Protein AF-A0A2T7NND9-F1 (afdb_monomer_lite)

Structure (mmCIF, N/CA/C/O backbone):
data_AF-A0A2T7NND9-F1
#
_entry.id   AF-A0A2T7NND9-F1
#
loop_
_atom_site.group_PDB
_atom_site.id
_atom_site.type_symbol
_atom_site.label_atom_id
_atom_site.label_alt_id
_atom_site.label_comp_id
_atom_site.label_asym_id
_atom_site.label_entity_id
_atom_site.label_seq_id
_atom_site.pdbx_PDB_ins_code
_atom_site.Cartn_x
_atom_site.Cartn_y
_atom_site.Cartn_z
_atom_site.occupancy
_atom_site.B_iso_or_equiv
_atom_site.auth_seq_id
_atom_site.auth_comp_id
_atom_site.auth_asym_id
_atom_site.auth_atom_id
_atom_site.pdbx_PDB_model_num
ATOM 1 N N . MET A 1 1 ? -39.740 26.324 35.484 1.00 36.22 1 MET A N 1
ATOM 2 C CA . MET A 1 1 ? -38.538 26.900 36.123 1.00 36.22 1 MET A CA 1
ATOM 3 C C . MET A 1 1 ? -37.320 26.150 35.613 1.00 36.22 1 MET A C 1
ATOM 5 O O . MET A 1 1 ? -37.343 24.930 35.567 1.00 36.22 1 MET A O 1
ATOM 9 N N . HIS A 1 2 ? -36.343 26.913 35.130 1.00 30.06 2 HIS A N 1
ATOM 10 C CA . HIS A 1 2 ? -35.087 26.490 34.514 1.00 30.06 2 HIS A CA 1
ATOM 11 C C . HIS A 1 2 ? -34.198 25.590 35.380 1.00 30.06 2 HIS A C 1
ATOM 13 O O . HIS A 1 2 ? -34.103 25.817 36.584 1.00 30.06 2 HIS A O 1
ATOM 19 N N . ARG A 1 3 ? -33.432 24.724 34.697 1.00 32.22 3 ARG A N 1
ATOM 20 C CA . ARG A 1 3 ? -31.948 24.574 34.683 1.00 32.22 3 ARG A CA 1
ATOM 21 C C . ARG A 1 3 ? -31.658 23.117 34.268 1.00 32.22 3 ARG A C 1
ATOM 23 O O . ARG A 1 3 ? -32.178 22.218 34.903 1.00 32.22 3 ARG A O 1
ATOM 30 N N . GLY A 1 4 ? -30.961 22.767 33.188 1.00 34.00 4 GLY A N 1
ATOM 31 C CA . GLY A 1 4 ? -29.848 23.413 32.496 1.00 34.00 4 GLY A CA 1
ATOM 32 C C . GLY A 1 4 ? -28.537 22.747 32.929 1.00 34.00 4 GLY A C 1
ATOM 33 O O . GLY A 1 4 ? -27.996 23.169 33.940 1.00 34.00 4 GLY A O 1
ATOM 34 N N . LEU A 1 5 ? -28.063 21.738 32.184 1.00 33.12 5 LEU A N 1
ATOM 35 C CA . LEU A 1 5 ? -26.687 21.200 32.187 1.00 33.12 5 LEU A CA 1
ATOM 36 C C . LEU A 1 5 ? -26.426 20.637 30.769 1.00 33.12 5 LEU A C 1
ATOM 38 O O . LEU A 1 5 ? -26.955 19.589 30.422 1.00 33.12 5 LEU A O 1
ATOM 42 N N . THR A 1 6 ? -26.026 21.460 29.796 1.00 33.72 6 THR A N 1
ATOM 43 C CA . THR A 1 6 ? -24.639 21.732 29.348 1.00 33.72 6 THR A CA 1
ATOM 44 C C . THR A 1 6 ? -23.826 20.488 28.974 1.00 33.72 6 THR A C 1
ATOM 46 O O . THR A 1 6 ? -23.552 19.630 29.807 1.00 33.72 6 THR A O 1
ATOM 49 N N . GLN A 1 7 ? -23.429 20.472 27.699 1.00 40.66 7 GLN A N 1
ATOM 50 C CA . GLN A 1 7 ? -22.514 19.561 27.009 1.00 40.66 7 GLN A CA 1
ATOM 51 C C . GLN A 1 7 ? -21.254 19.232 27.827 1.00 40.66 7 GLN A C 1
ATOM 53 O O . GLN A 1 7 ? -20.676 20.115 28.457 1.00 40.66 7 GLN A O 1
ATOM 58 N N . SER A 1 8 ? -20.781 17.988 27.730 1.00 28.27 8 SER A N 1
ATOM 59 C CA . SER A 1 8 ? -19.405 17.626 28.075 1.00 28.27 8 SER A CA 1
ATOM 60 C C . SER A 1 8 ? -18.771 16.926 26.879 1.00 28.27 8 SER A C 1
ATOM 62 O O . SER A 1 8 ? -18.932 15.727 26.669 1.00 28.27 8 SER A O 1
ATOM 64 N N . THR A 1 9 ? -18.070 17.714 26.069 1.00 41.66 9 THR A N 1
ATOM 65 C CA . THR A 1 9 ? -17.006 17.252 25.182 1.00 41.66 9 THR A CA 1
ATOM 66 C C . THR A 1 9 ? -15.870 16.718 26.057 1.00 41.66 9 THR A C 1
ATOM 68 O O . THR A 1 9 ? -15.010 17.483 26.494 1.00 41.66 9 THR A O 1
ATOM 71 N N . SER A 1 10 ? -15.867 15.423 26.377 1.00 32.66 10 SER A N 1
ATOM 72 C CA . SER A 1 10 ? -14.749 14.809 27.097 1.00 32.66 10 SER A CA 1
ATOM 73 C C . SER A 1 10 ? -13.754 14.220 26.101 1.00 32.66 10 SER A C 1
ATOM 75 O O . SER A 1 10 ? -13.870 13.068 25.692 1.00 32.66 10 SER A O 1
ATOM 77 N N . SER A 1 11 ? -12.760 15.025 25.730 1.00 39.38 11 SER A N 1
ATOM 78 C CA . SER A 1 11 ? -11.497 14.557 25.163 1.00 39.38 11 SER A CA 1
ATOM 79 C C . SER A 1 11 ? -10.874 13.521 26.109 1.00 39.38 11 SER A C 1
ATOM 81 O O . SER A 1 11 ? -10.340 13.885 27.161 1.00 39.38 11 SER A O 1
ATOM 83 N N . LEU A 1 12 ? -10.980 12.233 25.782 1.00 36.91 12 LEU A N 1
ATOM 84 C CA . LEU A 1 12 ? -10.377 11.168 26.583 1.00 36.91 12 LEU A CA 1
ATOM 85 C C . LEU A 1 12 ? -8.843 11.152 26.397 1.00 36.91 12 LEU A C 1
ATOM 87 O O . LEU A 1 12 ? -8.353 11.375 25.285 1.00 36.91 12 LEU A O 1
ATOM 91 N N . PRO A 1 13 ? -8.070 10.929 27.479 1.00 39.47 13 PRO A N 1
ATOM 92 C CA . PRO A 1 13 ? -6.613 10.984 27.465 1.00 39.47 13 PRO A CA 1
ATOM 93 C C . PRO A 1 13 ? -6.020 9.723 26.822 1.00 39.47 13 PRO A C 1
ATOM 95 O O . PRO A 1 13 ? -6.666 8.681 26.762 1.00 39.47 13 PRO A O 1
ATOM 98 N N . ALA A 1 14 ? -4.774 9.835 26.355 1.00 41.03 14 ALA A N 1
ATOM 99 C CA . ALA A 1 14 ? -4.013 8.781 25.688 1.00 41.03 14 ALA A CA 1
ATOM 100 C C . ALA A 1 14 ? -4.202 7.397 26.338 1.00 41.03 14 ALA A C 1
ATOM 102 O O . ALA A 1 14 ? -3.766 7.161 27.468 1.00 41.03 14 ALA A O 1
ATOM 103 N N . VAL A 1 15 ? -4.823 6.474 25.604 1.00 44.50 15 VAL A N 1
ATOM 104 C CA . VAL A 1 15 ? -4.992 5.087 26.038 1.00 44.50 15 VAL A CA 1
ATOM 105 C C . VAL A 1 15 ? -3.636 4.396 25.877 1.00 44.50 15 VAL A C 1
ATOM 107 O O . VAL A 1 15 ? -3.208 4.068 24.769 1.00 44.50 15 VAL A O 1
ATOM 110 N N . CYS A 1 16 ? -2.916 4.256 26.991 1.00 35.25 16 CYS A N 1
ATOM 111 C CA . CYS A 1 16 ? -1.716 3.435 27.089 1.00 35.25 16 CYS A CA 1
ATOM 112 C C . CYS A 1 16 ? -2.160 2.020 27.466 1.00 35.25 16 CYS A C 1
ATOM 114 O O . CYS A 1 16 ? -2.439 1.757 28.637 1.00 35.25 16 CYS A O 1
ATOM 116 N N . CYS A 1 17 ? -2.273 1.111 26.498 1.00 40.03 17 CYS A N 1
ATOM 117 C CA . CYS A 1 17 ? -2.465 -0.302 26.815 1.00 40.03 17 CYS A CA 1
ATOM 118 C C . CYS A 1 17 ? -1.433 -1.145 26.073 1.00 40.03 17 CYS A C 1
ATOM 120 O O . CYS A 1 17 ? -1.134 -0.939 24.901 1.00 40.03 17 CYS A O 1
ATOM 122 N N . VAL A 1 18 ? -0.849 -2.089 26.807 1.00 35.94 18 VAL A N 1
ATOM 123 C CA . VAL A 1 18 ? 0.241 -2.956 26.338 1.00 35.94 18 VAL A CA 1
ATOM 124 C C . VAL A 1 18 ? -0.289 -4.036 25.376 1.00 35.94 18 VAL A C 1
ATOM 126 O O . VAL A 1 18 ? 0.469 -4.550 24.562 1.00 35.94 18 VAL A O 1
ATOM 129 N N . HIS A 1 19 ? -1.600 -4.300 25.402 1.00 46.72 19 HIS A N 1
ATOM 130 C CA . HIS A 1 19 ? -2.346 -5.094 24.425 1.00 46.72 19 HIS A CA 1
ATOM 131 C C . HIS A 1 19 ? -3.779 -4.546 24.342 1.00 46.72 19 HIS A C 1
ATOM 133 O O . HIS A 1 19 ? -4.623 -4.899 25.165 1.00 46.72 19 HIS A O 1
ATOM 139 N N . SER A 1 20 ? -4.053 -3.638 23.404 1.00 50.69 20 SER A N 1
ATOM 140 C CA . SER A 1 20 ? -5.419 -3.152 23.170 1.00 50.69 20 SER A CA 1
ATOM 141 C C . SER A 1 20 ? -6.087 -4.014 22.103 1.00 50.69 20 SER A C 1
ATOM 143 O O . SER A 1 20 ? -5.610 -4.022 20.971 1.00 50.69 20 SER A O 1
ATOM 145 N N . ASN A 1 21 ? -7.187 -4.690 22.443 1.00 52.28 21 ASN A N 1
ATOM 146 C CA . ASN A 1 21 ? -8.192 -5.107 21.464 1.00 52.28 21 ASN A CA 1
ATOM 147 C C . ASN A 1 21 ? -9.217 -3.981 21.389 1.00 52.28 21 ASN A C 1
ATOM 149 O O . ASN A 1 21 ? -9.959 -3.764 22.349 1.00 52.28 21 ASN A O 1
ATOM 153 N N . VAL A 1 22 ? -9.202 -3.217 20.299 1.00 56.12 22 VAL A N 1
ATOM 154 C CA . VAL A 1 22 ? -10.042 -2.024 20.182 1.00 56.12 22 VAL A CA 1
ATOM 155 C C . VAL A 1 22 ? -11.192 -2.296 19.222 1.00 56.12 22 VAL A C 1
ATOM 157 O O . VAL A 1 22 ? -11.062 -2.125 18.017 1.00 56.12 22 VAL A O 1
ATOM 160 N N . SER A 1 23 ? -12.310 -2.773 19.766 1.00 52.12 23 SER A N 1
ATOM 161 C CA . SER A 1 23 ? -13.480 -3.214 18.995 1.00 52.12 23 SER A CA 1
ATOM 162 C C . SER A 1 23 ? -14.535 -2.124 18.768 1.00 52.12 23 SER A C 1
ATOM 164 O O . SER A 1 23 ? -15.558 -2.399 18.155 1.00 52.12 23 SER A O 1
ATOM 166 N N . ASN A 1 24 ? -14.337 -0.904 19.280 1.00 51.12 24 ASN A N 1
ATOM 167 C CA . ASN A 1 24 ? -15.262 0.210 19.053 1.00 51.12 24 ASN A CA 1
ATOM 168 C C . ASN A 1 24 ? -14.559 1.552 19.327 1.00 51.12 24 ASN A C 1
ATOM 170 O O . ASN A 1 24 ? -14.530 2.029 20.462 1.00 51.12 24 ASN A O 1
ATOM 174 N N . MET A 1 25 ? -13.917 2.131 18.311 1.00 54.75 25 MET A N 1
ATOM 175 C CA . MET A 1 25 ? -13.321 3.467 18.407 1.00 54.75 25 MET A CA 1
ATOM 176 C C . MET A 1 25 ? -14.221 4.486 17.728 1.00 54.75 25 MET A C 1
ATOM 178 O O . MET A 1 25 ? -14.159 4.640 16.519 1.00 54.75 25 MET A O 1
ATOM 182 N N . ALA A 1 26 ? -14.989 5.227 18.519 1.00 47.81 26 ALA A N 1
ATOM 183 C CA . ALA A 1 26 ? -15.384 6.572 18.126 1.00 47.81 26 ALA A CA 1
ATOM 184 C C . ALA A 1 26 ? -14.296 7.523 18.651 1.00 47.81 26 ALA A C 1
ATOM 186 O O . ALA A 1 26 ? -14.055 7.565 19.857 1.00 47.81 26 ALA A O 1
AT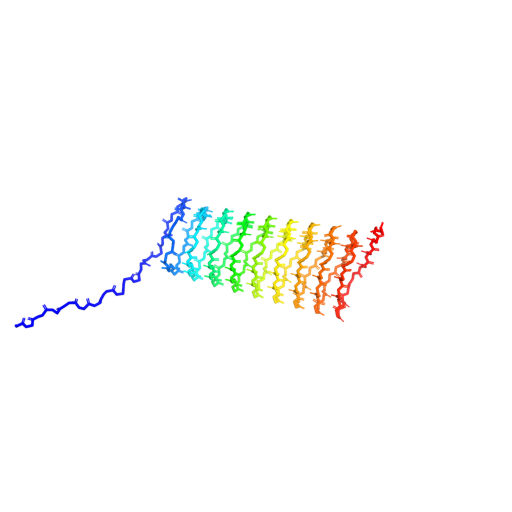OM 187 N N . ASP A 1 27 ? -13.599 8.191 17.732 1.00 56.72 27 ASP A N 1
ATOM 188 C CA . ASP A 1 27 ? -12.682 9.321 17.934 1.00 56.72 27 ASP A CA 1
ATOM 189 C C . ASP A 1 27 ? -11.660 9.203 19.085 1.00 56.72 27 ASP A C 1
ATOM 191 O O . ASP A 1 27 ? -11.925 9.534 20.244 1.00 56.72 27 ASP A O 1
ATOM 195 N N . SER A 1 28 ? -10.420 8.814 18.765 1.00 65.94 28 SER A N 1
ATOM 196 C CA . SER A 1 28 ? -9.319 8.810 19.741 1.00 65.94 28 SER A CA 1
ATOM 197 C C . SER A 1 28 ? -8.109 9.590 19.236 1.00 65.94 28 SER A C 1
ATOM 199 O O . SER A 1 28 ? -7.570 9.327 18.165 1.00 65.94 28 SER A O 1
ATOM 201 N N . ASN A 1 29 ? -7.625 10.551 20.026 1.00 69.50 29 ASN A N 1
ATOM 202 C CA . ASN A 1 29 ? -6.505 11.389 19.593 1.00 69.50 29 ASN A CA 1
ATOM 203 C C . ASN A 1 29 ? -5.168 10.623 19.585 1.00 69.50 29 ASN A C 1
ATOM 205 O O . ASN A 1 29 ? -4.384 10.764 18.652 1.00 69.50 29 ASN A O 1
ATOM 209 N N . TYR A 1 30 ? -4.887 9.793 20.592 1.00 79.31 30 TYR A N 1
ATOM 210 C CA . TYR A 1 30 ? -3.583 9.128 20.716 1.00 79.31 30 TYR A CA 1
ATOM 211 C C . TYR A 1 30 ? -3.708 7.731 21.323 1.00 79.31 30 TYR A C 1
ATOM 213 O O . TYR A 1 30 ? -4.151 7.588 22.462 1.00 79.31 30 TYR A O 1
ATOM 221 N N . ILE A 1 31 ? -3.220 6.716 20.608 1.00 79.12 31 ILE A N 1
ATOM 222 C CA . ILE A 1 31 ? -3.131 5.335 21.099 1.00 79.12 31 ILE A CA 1
ATOM 223 C C . ILE A 1 31 ? -1.677 4.896 21.069 1.00 79.12 31 ILE A C 1
ATOM 225 O O . ILE A 1 31 ? -0.988 5.007 20.048 1.00 79.12 31 ILE A O 1
ATOM 229 N N . ARG A 1 32 ? -1.200 4.398 22.213 1.00 80.25 32 ARG A N 1
ATOM 230 C CA . ARG A 1 32 ? 0.171 3.913 22.361 1.00 80.25 32 ARG A CA 1
ATOM 231 C C . ARG A 1 32 ? 0.195 2.565 23.066 1.00 80.25 32 ARG A C 1
ATOM 233 O O . ARG A 1 32 ? -0.468 2.386 24.081 1.00 80.25 32 ARG A O 1
ATOM 240 N N . GLY A 1 33 ? 1.004 1.647 22.555 1.00 79.31 33 GLY A N 1
ATOM 241 C CA . GLY A 1 33 ? 1.148 0.301 23.109 1.00 79.31 33 GLY A CA 1
ATOM 242 C C . GLY A 1 33 ? 2.332 -0.432 22.496 1.00 79.31 33 GLY A C 1
ATOM 243 O O . GLY A 1 33 ? 2.903 0.040 21.521 1.00 79.31 33 GLY A O 1
ATOM 244 N N . SER A 1 34 ? 2.736 -1.576 23.045 1.00 80.38 34 SER A N 1
ATOM 245 C CA . SER A 1 34 ? 3.704 -2.448 22.360 1.00 80.38 34 SER A CA 1
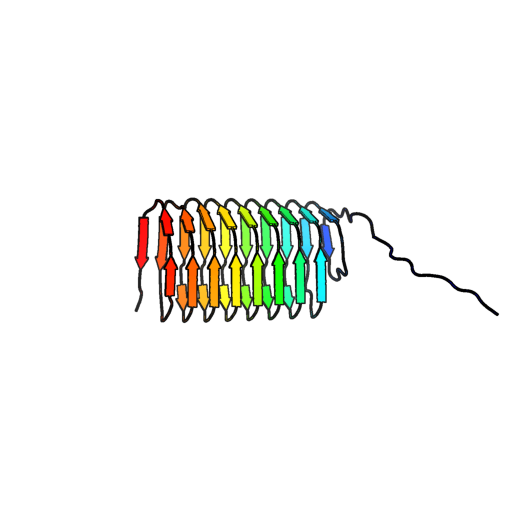ATOM 246 C C . SER A 1 34 ? 3.065 -3.120 21.148 1.00 80.38 34 SER A C 1
ATOM 248 O O . SER A 1 34 ? 3.652 -3.101 20.070 1.00 80.38 34 SER A O 1
ATOM 250 N N . ALA A 1 35 ? 1.846 -3.633 21.311 1.00 81.94 35 ALA A N 1
ATOM 251 C CA . ALA A 1 35 ? 1.031 -4.192 20.244 1.00 81.94 35 ALA A CA 1
ATOM 252 C C . ALA A 1 35 ? -0.355 -3.536 20.267 1.00 81.94 35 ALA A C 1
ATOM 254 O O . ALA A 1 35 ? -1.008 -3.471 21.313 1.00 81.94 35 ALA A O 1
ATOM 255 N N . ILE A 1 36 ? -0.788 -3.030 19.115 1.00 80.62 36 ILE A N 1
ATOM 256 C CA . ILE A 1 36 ? -2.112 -2.442 18.908 1.00 80.62 36 ILE A CA 1
ATOM 257 C C . ILE A 1 36 ? -2.858 -3.347 17.933 1.00 80.62 36 ILE A C 1
ATOM 259 O O . ILE A 1 36 ? -2.433 -3.480 16.787 1.00 80.62 36 ILE A O 1
ATOM 263 N N . ASN A 1 37 ? -3.966 -3.941 18.379 1.00 77.94 37 ASN A N 1
ATOM 264 C CA . ASN A 1 37 ? -4.810 -4.784 17.542 1.00 77.94 37 ASN A CA 1
ATOM 265 C C . ASN A 1 37 ? -6.199 -4.151 17.409 1.00 77.94 37 ASN A C 1
ATOM 267 O O . ASN A 1 37 ? -6.962 -4.041 18.373 1.00 77.94 37 ASN A O 1
ATOM 271 N N . ILE A 1 38 ? -6.530 -3.742 16.191 1.00 74.38 38 ILE A N 1
ATOM 272 C CA . ILE A 1 38 ? -7.881 -3.338 15.821 1.00 74.38 38 ILE A CA 1
ATOM 273 C C . ILE A 1 38 ? -8.559 -4.589 15.264 1.00 74.38 38 ILE A C 1
ATOM 275 O O . ILE A 1 38 ? -8.192 -5.116 14.204 1.00 74.38 38 ILE A O 1
ATOM 279 N N . SER A 1 39 ? -9.476 -5.126 16.067 1.00 73.88 39 SER A N 1
ATOM 280 C CA . SER A 1 39 ? -10.288 -6.288 15.713 1.00 73.88 39 SER A CA 1
ATOM 281 C C . SER A 1 39 ? -11.453 -5.891 14.806 1.00 73.88 39 SER A C 1
ATOM 283 O O . SER A 1 39 ? -11.657 -4.709 14.557 1.00 73.88 39 SER A O 1
ATOM 285 N N . GLU A 1 40 ? -12.212 -6.885 14.351 1.00 74.06 40 GLU A N 1
ATOM 286 C CA . GLU A 1 40 ? -13.369 -6.755 13.461 1.00 74.06 40 GLU A CA 1
ATOM 287 C C . GLU A 1 40 ? -14.224 -5.495 13.716 1.00 74.06 40 GLU A C 1
ATOM 289 O O . GLU A 1 40 ? -14.862 -5.368 14.763 1.00 74.06 40 GLU A O 1
ATOM 294 N N . LEU A 1 41 ? -14.248 -4.578 12.742 1.00 74.81 41 LEU A N 1
ATOM 295 C CA . LEU A 1 41 ? -15.158 -3.430 12.718 1.00 74.81 41 LEU A CA 1
ATOM 296 C C . LEU A 1 41 ? -16.144 -3.586 11.567 1.00 74.81 41 LEU A C 1
ATOM 298 O O . LEU A 1 41 ? -15.756 -3.878 10.432 1.00 74.81 41 LEU A O 1
ATOM 302 N N . ARG A 1 42 ? -17.422 -3.338 11.852 1.00 81.75 42 ARG A N 1
ATOM 303 C CA . ARG A 1 42 ? -18.500 -3.403 10.863 1.00 81.75 42 ARG A CA 1
ATOM 304 C C . ARG A 1 42 ? -19.312 -2.122 10.886 1.00 81.75 42 ARG A C 1
ATOM 306 O O . ARG A 1 42 ? -19.837 -1.770 11.940 1.00 81.75 42 ARG A O 1
ATOM 313 N N . GLY A 1 43 ? -19.449 -1.459 9.738 1.00 79.56 43 GLY A N 1
ATOM 314 C CA . GLY A 1 43 ? -20.306 -0.275 9.616 1.00 79.56 43 GLY A CA 1
ATOM 315 C C . GLY A 1 43 ? -19.905 0.864 10.553 1.00 79.56 43 GLY A C 1
ATOM 316 O O . GLY A 1 43 ? -20.781 1.538 11.087 1.00 79.56 43 GLY A O 1
ATOM 317 N N . SER A 1 44 ? -18.612 0.994 10.854 1.00 79.75 44 SER A N 1
ATOM 318 C CA . SER A 1 44 ? -18.095 1.938 11.849 1.00 79.75 44 SER A CA 1
ATOM 319 C C . SER A 1 44 ? -17.250 3.017 11.183 1.00 79.75 44 SER A C 1
ATOM 321 O O . SER A 1 44 ? -16.553 2.735 10.211 1.00 79.75 44 SER A O 1
ATOM 323 N N . GLU A 1 45 ? -17.268 4.219 11.749 1.00 80.12 45 GLU A N 1
ATOM 324 C CA . GLU A 1 45 ? -16.332 5.291 11.411 1.00 80.12 45 GLU A CA 1
ATOM 325 C C . GLU A 1 45 ? -15.289 5.402 12.526 1.00 80.12 45 GLU A C 1
ATOM 327 O O . GLU A 1 45 ? -15.639 5.431 13.709 1.00 80.12 45 GLU A O 1
ATOM 332 N N . VAL A 1 46 ? -14.008 5.437 12.159 1.00 78.44 46 VAL A N 1
ATOM 333 C CA . VAL A 1 46 ? -12.900 5.542 13.109 1.00 78.44 46 VAL A CA 1
ATOM 334 C C . VAL A 1 46 ? -11.962 6.666 12.705 1.00 78.44 46 VAL A C 1
ATOM 336 O O . VAL A 1 46 ? -11.267 6.568 11.696 1.00 78.44 46 VAL A O 1
ATOM 339 N N . ASN A 1 47 ? -11.839 7.677 13.565 1.00 81.81 47 ASN A N 1
ATOM 340 C CA . ASN A 1 47 ? -10.870 8.756 13.396 1.00 81.81 47 ASN A CA 1
ATOM 341 C C . ASN A 1 47 ? -9.769 8.677 14.462 1.00 81.81 47 ASN A C 1
ATOM 343 O O . ASN A 1 47 ? -10.036 8.647 15.671 1.00 81.81 47 ASN A O 1
ATOM 347 N N . VAL A 1 48 ? -8.508 8.657 14.018 1.00 80.19 48 VAL A N 1
ATOM 348 C CA . VAL A 1 48 ? -7.338 8.555 14.903 1.00 80.19 48 VAL A CA 1
ATOM 349 C C . VAL A 1 48 ? -6.260 9.556 14.534 1.00 80.19 48 VAL A C 1
ATOM 351 O O . VAL A 1 48 ? -5.756 9.566 13.411 1.00 80.19 48 VAL A O 1
ATOM 354 N N . SER A 1 49 ? -5.813 10.362 15.498 1.00 83.25 49 SER A N 1
ATOM 355 C CA . SER A 1 49 ? -4.707 11.288 15.218 1.00 83.25 49 SER A CA 1
ATOM 356 C C . SER A 1 49 ? -3.328 10.604 15.249 1.00 83.25 49 SER A C 1
ATOM 358 O O . SER A 1 49 ? -2.510 10.837 14.361 1.00 83.25 49 SER A O 1
ATOM 360 N N . GLU A 1 50 ? -3.033 9.726 16.212 1.00 84.69 50 GLU A N 1
ATOM 361 C CA . GLU A 1 50 ? -1.775 8.956 16.216 1.00 84.69 50 GLU A CA 1
ATOM 362 C C . GLU A 1 50 ? -1.961 7.531 16.767 1.00 84.69 50 GLU A C 1
ATOM 364 O O . GLU A 1 50 ? -2.384 7.344 17.909 1.00 84.69 50 GLU A O 1
ATOM 369 N N . LEU A 1 51 ? -1.545 6.533 15.980 1.00 84.00 51 LEU A N 1
ATOM 370 C CA . LEU A 1 51 ? -1.294 5.154 16.403 1.00 84.00 51 LEU A CA 1
ATOM 371 C C . LEU A 1 51 ? 0.218 4.932 16.509 1.00 84.00 51 LEU A C 1
ATOM 373 O O . LEU A 1 51 ? 0.936 5.040 15.511 1.00 84.00 51 LEU A O 1
ATOM 377 N N . ARG A 1 52 ? 0.724 4.601 17.701 1.00 85.31 52 ARG A N 1
ATOM 378 C CA . ARG A 1 52 ? 2.150 4.299 17.897 1.00 85.31 52 ARG A CA 1
ATOM 379 C C . ARG A 1 52 ? 2.355 3.026 18.708 1.00 85.31 52 ARG A C 1
ATOM 381 O O . ARG A 1 52 ? 2.179 3.037 19.924 1.00 85.31 52 ARG A O 1
ATOM 388 N N . GLY A 1 53 ? 2.847 1.979 18.058 1.00 83.44 53 GLY A N 1
ATOM 389 C CA . GLY A 1 53 ? 3.293 0.770 18.742 1.00 83.44 53 GLY A CA 1
ATOM 390 C C . GLY A 1 53 ? 4.402 0.040 18.013 1.00 83.44 53 GLY A C 1
ATOM 391 O O . GLY A 1 53 ? 4.817 0.475 16.951 1.00 83.44 53 GLY A O 1
ATOM 392 N N . SER A 1 54 ? 4.948 -1.027 18.589 1.00 85.88 54 SER A N 1
ATOM 393 C CA . SER A 1 54 ? 5.928 -1.859 17.878 1.00 85.88 54 SER A CA 1
ATOM 394 C C . SER A 1 54 ? 5.242 -2.656 16.766 1.00 85.88 54 SER A C 1
ATOM 396 O O . SER A 1 54 ? 5.790 -2.784 15.670 1.00 85.88 54 SER A O 1
ATOM 398 N N . GLU A 1 55 ? 4.024 -3.121 17.024 1.00 84.38 55 GLU A N 1
ATOM 399 C CA . GLU A 1 55 ? 3.169 -3.808 16.061 1.00 84.38 55 GLU A CA 1
ATOM 400 C C . GLU A 1 55 ? 1.798 -3.134 16.014 1.00 84.38 55 GLU A C 1
ATOM 402 O O . GLU A 1 55 ? 1.211 -2.829 17.056 1.00 84.38 55 GLU A O 1
ATOM 407 N N . VAL A 1 56 ? 1.300 -2.882 14.804 1.00 84.50 56 VAL A N 1
ATOM 408 C CA . VAL A 1 56 ? -0.049 -2.361 14.563 1.00 84.50 56 VAL A C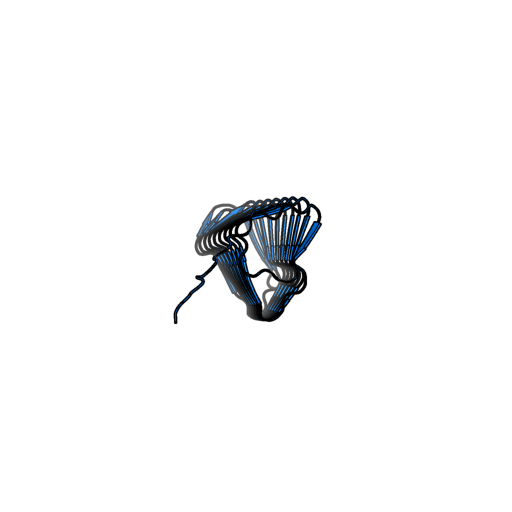A 1
ATOM 409 C C . VAL A 1 56 ? -0.743 -3.302 13.591 1.00 84.50 56 VAL A C 1
ATOM 411 O O . VAL A 1 56 ? -0.359 -3.369 12.426 1.00 84.50 56 VAL A O 1
ATOM 414 N N . ASN A 1 57 ? -1.757 -4.022 14.063 1.00 82.19 57 ASN A N 1
ATOM 415 C CA . ASN A 1 57 ? -2.516 -4.961 13.249 1.00 82.19 57 ASN A CA 1
ATOM 416 C C . ASN A 1 57 ? -3.972 -4.515 13.144 1.00 82.19 57 ASN A C 1
ATOM 418 O O . ASN A 1 57 ? -4.639 -4.277 14.151 1.00 82.19 57 ASN A O 1
ATOM 422 N N . VAL A 1 58 ? -4.471 -4.457 11.917 1.00 79.69 58 VAL A N 1
ATOM 423 C CA . VAL A 1 58 ? -5.888 -4.317 11.592 1.00 79.69 58 VAL A CA 1
ATOM 424 C C . VAL A 1 58 ? -6.317 -5.632 10.959 1.00 79.69 58 VAL A C 1
ATOM 426 O O . VAL A 1 58 ? -5.765 -6.051 9.941 1.00 79.69 58 VAL A O 1
ATOM 429 N N . SER A 1 59 ? -7.242 -6.334 11.605 1.00 77.50 59 SER A N 1
ATOM 430 C CA . SER A 1 59 ? -7.623 -7.687 11.182 1.00 77.50 59 SER A CA 1
ATOM 431 C C . SER A 1 59 ? -8.716 -7.666 10.119 1.00 77.50 59 SER A C 1
ATOM 433 O O . SER A 1 59 ? -8.436 -8.037 8.987 1.00 77.50 59 SER A O 1
ATOM 435 N N . GLU A 1 60 ? -9.914 -7.174 10.429 1.00 82.50 60 GLU A N 1
ATOM 436 C CA . GLU A 1 60 ? -11.020 -7.164 9.466 1.00 82.50 60 GLU A CA 1
ATOM 437 C C . GLU A 1 60 ? -11.838 -5.870 9.557 1.00 82.50 60 GLU A C 1
ATOM 439 O O . GLU A 1 60 ? -12.336 -5.518 10.626 1.00 82.50 60 GLU A O 1
ATOM 444 N N . LEU A 1 61 ? -12.005 -5.166 8.435 1.00 82.44 61 LEU A N 1
ATOM 445 C CA . LEU A 1 61 ? -12.931 -4.034 8.319 1.00 82.44 61 LEU A CA 1
ATOM 446 C C . LEU A 1 61 ? -13.971 -4.325 7.240 1.00 82.44 61 LEU A C 1
ATOM 448 O O . LEU A 1 61 ? -13.616 -4.572 6.082 1.00 82.44 61 LEU A O 1
ATOM 452 N N . ARG A 1 62 ? -15.258 -4.243 7.590 1.00 86.00 62 ARG A N 1
ATOM 453 C CA . ARG A 1 62 ? -16.358 -4.383 6.627 1.00 86.00 62 ARG A CA 1
ATOM 454 C C . ARG A 1 62 ? -17.279 -3.177 6.616 1.00 86.00 62 ARG A C 1
ATOM 456 O O . ARG A 1 62 ? -17.965 -2.933 7.609 1.00 86.00 62 ARG A O 1
ATOM 463 N N . GLY A 1 63 ? -17.388 -2.510 5.470 1.00 84.00 63 GLY A N 1
ATOM 464 C CA . GLY A 1 63 ? -18.276 -1.355 5.340 1.00 84.00 63 GLY A CA 1
ATOM 465 C C . GLY A 1 63 ? -17.911 -0.230 6.304 1.00 84.00 63 GLY A C 1
ATOM 466 O O . GLY A 1 63 ? -18.812 0.428 6.811 1.00 84.00 63 GLY A O 1
ATOM 467 N N . SER A 1 64 ? -16.631 -0.100 6.650 1.00 85.31 64 SER A N 1
ATOM 468 C CA . SER A 1 64 ? -16.151 0.856 7.649 1.00 85.31 64 SER A CA 1
ATOM 469 C C . SER A 1 64 ? -15.318 1.943 6.980 1.00 85.31 64 SER A C 1
ATOM 471 O O . SER A 1 64 ? -14.657 1.683 5.975 1.00 85.31 64 SER A O 1
ATOM 473 N N . GLU A 1 65 ? -15.309 3.128 7.577 1.00 84.31 65 GLU A N 1
ATOM 474 C CA . GLU A 1 65 ? -14.441 4.238 7.188 1.00 84.31 65 GLU A CA 1
ATOM 475 C C . GLU A 1 65 ? -13.389 4.452 8.278 1.00 84.31 65 GLU A C 1
ATOM 477 O O . GLU A 1 65 ? -13.707 4.507 9.469 1.00 84.31 65 GLU A O 1
ATOM 482 N N . VAL A 1 66 ? -12.117 4.531 7.890 1.00 83.19 66 VAL A N 1
ATOM 483 C CA . VAL A 1 66 ? -11.013 4.715 8.834 1.00 83.19 66 VAL A CA 1
ATOM 484 C C . VAL A 1 66 ? -10.088 5.825 8.367 1.00 83.19 66 VAL A C 1
ATOM 486 O O . VAL A 1 66 ? -9.370 5.679 7.381 1.00 83.19 66 VAL A O 1
ATOM 489 N N . ASN A 1 67 ? -10.021 6.897 9.151 1.00 86.44 67 ASN A N 1
ATOM 490 C CA . ASN A 1 67 ? -9.134 8.025 8.910 1.00 86.44 67 ASN A CA 1
ATOM 491 C C . ASN A 1 67 ? -8.048 8.077 9.990 1.00 86.44 67 ASN A C 1
ATOM 493 O O . ASN A 1 67 ? -8.323 8.264 11.180 1.00 86.44 67 ASN A O 1
ATOM 497 N N . VAL A 1 68 ? -6.783 7.931 9.586 1.00 84.25 68 VAL A N 1
ATOM 498 C CA . VAL A 1 68 ? -5.638 7.992 10.504 1.00 84.25 68 VAL A CA 1
ATOM 499 C C . VAL A 1 68 ? -4.612 9.020 10.051 1.00 84.25 68 VAL A C 1
ATOM 501 O O . VAL A 1 68 ? -4.029 8.927 8.973 1.00 84.25 68 VAL A O 1
ATOM 504 N N . ASN A 1 69 ? -4.287 9.985 10.908 1.00 87.19 69 ASN A N 1
ATOM 505 C CA . ASN A 1 69 ? -3.256 10.965 10.562 1.00 87.19 69 ASN A CA 1
ATOM 506 C C . ASN A 1 69 ? -1.855 10.332 10.575 1.00 87.19 69 ASN A C 1
ATOM 508 O O . ASN A 1 69 ? -1.077 10.499 9.634 1.00 87.19 69 ASN A O 1
ATOM 512 N N . VAL A 1 70 ? -1.500 9.593 11.629 1.00 89.12 70 VAL A N 1
ATOM 513 C CA . VAL A 1 70 ? -0.164 8.993 11.750 1.00 89.12 70 VAL A CA 1
ATOM 514 C C . VAL A 1 70 ? -0.233 7.571 12.292 1.00 89.12 70 VAL A C 1
ATOM 516 O O . VAL A 1 70 ? -0.725 7.349 13.394 1.00 89.12 70 VAL A O 1
ATOM 519 N N . VAL A 1 71 ? 0.374 6.628 11.570 1.00 88.31 71 VAL A N 1
ATOM 520 C CA . VAL A 1 71 ? 0.672 5.272 12.049 1.00 88.31 71 VAL A CA 1
ATOM 521 C C . VAL A 1 71 ? 2.182 5.085 12.140 1.00 88.31 71 VAL A C 1
ATOM 523 O O . VAL A 1 71 ? 2.923 5.317 11.179 1.00 88.31 71 VAL A O 1
ATOM 526 N N . ARG A 1 72 ? 2.659 4.657 13.309 1.00 88.94 72 ARG A N 1
ATOM 527 C CA . ARG A 1 72 ? 4.066 4.345 13.569 1.00 88.94 72 ARG A CA 1
ATOM 528 C C . ARG A 1 72 ? 4.199 2.978 14.217 1.00 88.94 72 ARG A C 1
ATOM 530 O O . ARG A 1 72 ? 3.706 2.788 15.325 1.00 88.94 72 ARG A O 1
ATOM 537 N N . GLY A 1 73 ? 4.965 2.098 13.585 1.00 86.94 73 GLY A N 1
ATOM 538 C CA . GLY A 1 73 ? 5.414 0.866 14.217 1.00 86.94 73 GLY A CA 1
ATOM 539 C C . GLY A 1 73 ? 6.411 0.079 13.403 1.00 86.94 73 GLY A C 1
ATOM 540 O O . GLY A 1 73 ? 6.601 0.358 12.235 1.00 86.94 73 GLY A O 1
ATOM 541 N N . SER A 1 74 ? 7.113 -0.866 14.018 1.00 87.44 74 SER A N 1
ATOM 542 C CA . SER A 1 74 ? 8.080 -1.713 13.306 1.00 87.44 74 SER A CA 1
ATOM 543 C C . SER A 1 74 ? 7.394 -2.588 12.256 1.00 87.44 74 SER A C 1
ATOM 545 O O . SER A 1 74 ? 7.892 -2.666 11.133 1.00 87.44 74 SER A O 1
ATOM 547 N N . ALA A 1 75 ? 6.252 -3.182 12.603 1.00 87.69 75 ALA A N 1
ATOM 548 C CA . ALA A 1 75 ? 5.406 -3.947 11.695 1.00 87.69 75 ALA A CA 1
ATOM 549 C C . ALA A 1 75 ? 3.987 -3.370 11.686 1.00 87.69 75 ALA A C 1
ATOM 551 O O . ALA A 1 75 ? 3.419 -3.084 12.742 1.00 87.69 75 ALA A O 1
ATOM 552 N N . ILE A 1 76 ? 3.436 -3.180 10.491 1.00 87.44 76 ILE A N 1
ATOM 553 C CA . ILE A 1 76 ? 2.073 -2.694 10.283 1.00 87.44 76 ILE A CA 1
ATOM 554 C C . ILE A 1 76 ? 1.388 -3.672 9.336 1.00 87.44 76 ILE A C 1
ATOM 556 O O . ILE A 1 76 ? 1.829 -3.819 8.198 1.00 87.44 76 ILE A O 1
ATOM 560 N N . ASN A 1 77 ? 0.335 -4.338 9.799 1.00 86.81 77 ASN A N 1
ATOM 561 C CA . ASN A 1 77 ? -0.393 -5.324 9.010 1.00 86.81 77 ASN A CA 1
ATOM 562 C C . ASN A 1 77 ? -1.866 -4.937 8.903 1.00 86.81 77 ASN A C 1
ATOM 564 O O . ASN A 1 77 ? -2.517 -4.670 9.911 1.00 86.81 77 ASN A O 1
ATOM 568 N N . VAL A 1 78 ? -2.392 -4.945 7.686 1.00 84.38 78 VAL A N 1
ATOM 569 C CA . VAL A 1 78 ? -3.822 -4.834 7.396 1.00 84.38 78 VAL A CA 1
ATOM 570 C C . VAL A 1 78 ? -4.227 -6.120 6.693 1.00 84.38 78 VAL A C 1
ATOM 572 O O . VAL A 1 78 ? -3.723 -6.416 5.612 1.00 84.38 78 VAL A O 1
ATOM 575 N N . SER A 1 79 ? -5.078 -6.914 7.334 1.00 83.25 79 SER A N 1
ATOM 576 C CA . SER A 1 79 ? -5.334 -8.289 6.893 1.00 83.25 79 SER A CA 1
ATOM 577 C C . SER A 1 79 ? -6.464 -8.324 5.867 1.00 83.25 79 SER A C 1
ATOM 579 O O . SER A 1 79 ? -6.247 -8.784 4.752 1.00 83.25 79 SER A O 1
ATOM 581 N N . GLU A 1 80 ? -7.640 -7.782 6.192 1.00 87.38 80 GLU A N 1
ATOM 582 C CA . GLU A 1 80 ? -8.792 -7.846 5.293 1.00 87.38 80 GLU A CA 1
ATOM 583 C C . GLU A 1 80 ? -9.660 -6.580 5.331 1.00 87.38 80 GLU A C 1
ATOM 585 O O . GLU A 1 80 ? -10.176 -6.192 6.381 1.00 87.38 80 GLU A O 1
ATOM 590 N N . LEU A 1 81 ? -9.870 -5.959 4.165 1.00 87.62 81 LEU A N 1
ATOM 591 C CA . LEU A 1 81 ? -10.816 -4.854 3.974 1.00 87.62 81 LEU A CA 1
ATOM 592 C C . LEU A 1 81 ? -11.870 -5.235 2.932 1.00 87.62 81 LEU A C 1
ATOM 594 O O . LEU A 1 81 ? -11.539 -5.517 1.777 1.00 87.62 81 LEU A O 1
ATOM 598 N N . ARG A 1 82 ? -13.152 -5.187 3.306 1.00 90.81 82 ARG A N 1
ATOM 599 C CA . ARG A 1 82 ? -14.274 -5.424 2.385 1.00 90.81 82 ARG A CA 1
ATOM 600 C C . ARG A 1 82 ? -15.231 -4.243 2.343 1.00 90.81 82 ARG A C 1
ATOM 602 O O . ARG A 1 82 ? -15.913 -3.992 3.337 1.00 90.81 82 ARG A O 1
ATOM 609 N N . GLY A 1 83 ? -15.355 -3.595 1.188 1.00 88.38 83 GLY A N 1
ATOM 610 C CA . GLY A 1 83 ? -16.266 -2.458 1.033 1.00 88.38 83 GLY A CA 1
ATOM 611 C C . GLY A 1 83 ? -15.947 -1.315 1.992 1.00 88.38 83 GLY A C 1
ATOM 612 O O . GLY A 1 83 ? -16.875 -0.686 2.485 1.00 88.38 83 GLY A O 1
ATOM 613 N N . SER A 1 84 ? -14.676 -1.140 2.351 1.00 89.88 84 SER A N 1
ATOM 614 C CA . SER A 1 84 ? -14.234 -0.175 3.360 1.00 89.88 84 SER A CA 1
ATOM 615 C C . SER A 1 84 ? -13.377 0.908 2.713 1.00 89.88 84 SER A C 1
ATOM 617 O O . SER A 1 84 ? -12.711 0.650 1.710 1.00 89.88 84 SER A O 1
ATOM 619 N N . GLU A 1 85 ? -13.354 2.086 3.324 1.00 88.19 85 GLU A N 1
ATOM 620 C CA . GLU A 1 85 ? -12.489 3.197 2.928 1.00 88.19 85 GLU A CA 1
ATOM 621 C C . GLU A 1 85 ? -11.450 3.447 4.021 1.00 88.19 85 GLU A C 1
ATOM 623 O O . GLU A 1 85 ? -11.771 3.488 5.214 1.00 88.19 85 GLU A O 1
ATOM 628 N N . VAL A 1 86 ? -10.183 3.580 3.628 1.00 87.12 86 VAL A N 1
ATOM 629 C CA . VAL A 1 86 ? -9.093 3.869 4.560 1.00 87.12 86 VAL A CA 1
ATOM 630 C C . VAL A 1 86 ? -8.232 5.012 4.046 1.00 87.12 86 VAL A C 1
ATOM 632 O O . VAL A 1 86 ? -7.510 4.865 3.061 1.00 87.12 86 VAL A O 1
ATOM 635 N N . ASN A 1 87 ? -8.216 6.118 4.786 1.00 89.38 87 ASN A N 1
ATOM 636 C CA . ASN A 1 87 ? -7.363 7.263 4.502 1.00 89.38 87 ASN A CA 1
ATOM 637 C C . ASN A 1 87 ? -6.273 7.391 5.568 1.00 89.38 87 ASN A C 1
ATOM 639 O O . ASN A 1 87 ? -6.547 7.544 6.761 1.00 89.38 87 ASN A O 1
ATOM 643 N N . VAL A 1 88 ? -5.006 7.366 5.145 1.00 87.38 88 VAL A N 1
ATOM 644 C CA . VAL A 1 88 ? -3.865 7.539 6.051 1.00 87.38 88 VAL A CA 1
ATOM 645 C C . VAL A 1 88 ? -2.927 8.637 5.574 1.00 87.38 88 VAL A C 1
ATOM 647 O O . VAL A 1 88 ? -2.357 8.578 4.486 1.00 87.38 88 VAL A O 1
ATOM 650 N N . SER A 1 89 ? -2.674 9.642 6.411 1.00 90.06 89 SER A N 1
ATOM 651 C CA . SER A 1 89 ? -1.740 10.708 6.021 1.00 90.06 89 SER A CA 1
ATOM 652 C C . SER A 1 89 ? -0.285 10.223 6.044 1.00 90.06 89 SER A C 1
ATOM 654 O O . SER A 1 89 ? 0.469 10.437 5.093 1.00 90.06 89 SER A O 1
ATOM 656 N N . VAL A 1 90 ? 0.146 9.545 7.113 1.00 91.06 90 VAL A N 1
ATOM 657 C CA . VAL A 1 90 ? 1.528 9.057 7.233 1.00 91.06 90 VAL A CA 1
ATOM 658 C C . VAL A 1 90 ? 1.585 7.660 7.832 1.00 91.06 90 VAL A C 1
ATOM 660 O O . VAL A 1 90 ? 1.187 7.450 8.975 1.00 91.06 90 VAL A O 1
ATOM 663 N N . VAL A 1 91 ? 2.219 6.737 7.111 1.00 90.00 91 VAL A N 1
ATOM 664 C CA . VAL A 1 91 ? 2.601 5.410 7.601 1.00 90.00 91 VAL A CA 1
ATOM 665 C C . VAL A 1 91 ? 4.120 5.332 7.701 1.00 90.00 91 VAL A C 1
ATOM 667 O O . VAL A 1 91 ? 4.841 5.570 6.727 1.00 90.00 91 VAL A O 1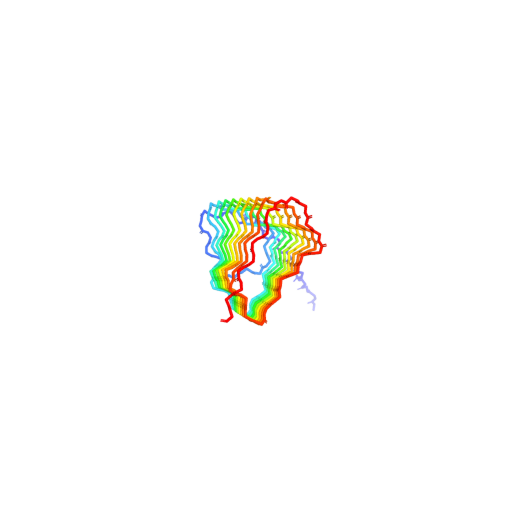
ATOM 670 N N . ARG A 1 92 ? 4.635 4.991 8.885 1.00 90.44 92 ARG A N 1
ATOM 671 C CA . ARG A 1 92 ? 6.065 4.748 9.099 1.00 90.44 92 ARG A CA 1
ATOM 672 C C . ARG A 1 92 ? 6.287 3.421 9.807 1.00 90.44 92 ARG A C 1
ATOM 674 O O . ARG A 1 92 ? 5.980 3.305 10.992 1.00 90.44 92 ARG A O 1
ATOM 681 N N . GLY A 1 93 ? 6.933 2.490 9.117 1.00 87.31 93 GLY A N 1
ATOM 682 C CA . GLY A 1 93 ? 7.353 1.233 9.717 1.00 87.31 93 GLY A CA 1
ATOM 683 C C . GLY A 1 93 ? 8.421 0.497 8.947 1.00 87.31 93 GLY A C 1
ATOM 684 O O . GLY A 1 93 ? 8.758 0.904 7.853 1.00 87.31 93 GLY A O 1
ATOM 685 N N . SER A 1 94 ? 9.013 -0.543 9.519 1.00 85.88 94 SER A N 1
ATOM 686 C CA . SER A 1 94 ? 10.039 -1.320 8.811 1.00 85.88 94 SER A CA 1
ATOM 687 C C . SER A 1 94 ? 9.403 -2.259 7.787 1.00 85.88 94 SER A C 1
ATOM 689 O O . SER A 1 94 ? 9.896 -2.349 6.664 1.00 85.88 94 SER A O 1
ATOM 691 N N . ALA A 1 95 ? 8.302 -2.909 8.164 1.00 86.88 95 ALA A N 1
ATOM 692 C CA . ALA A 1 95 ? 7.507 -3.779 7.308 1.00 86.88 95 ALA A CA 1
ATOM 693 C C . ALA A 1 95 ? 6.043 -3.331 7.313 1.00 86.88 95 ALA A C 1
ATOM 695 O O . ALA A 1 95 ? 5.469 -3.085 8.376 1.00 86.88 95 ALA A O 1
ATOM 696 N N . ILE A 1 96 ? 5.458 -3.217 6.125 1.00 86.81 96 ILE A N 1
ATOM 697 C CA . ILE A 1 96 ? 4.058 -2.847 5.927 1.00 86.81 96 ILE A CA 1
ATOM 698 C C . ILE A 1 96 ? 3.438 -3.897 5.016 1.00 86.81 96 ILE A C 1
ATOM 700 O O . ILE A 1 96 ? 3.892 -4.061 3.885 1.00 86.81 96 ILE A O 1
ATOM 704 N N . ASN A 1 97 ? 2.424 -4.605 5.501 1.00 87.19 97 ASN A N 1
ATOM 705 C CA . ASN A 1 97 ? 1.743 -5.643 4.740 1.00 87.19 97 ASN A CA 1
ATOM 706 C C . ASN A 1 97 ? 0.251 -5.338 4.649 1.00 87.19 97 ASN A C 1
ATOM 708 O O . ASN A 1 97 ? -0.398 -5.066 5.658 1.00 87.19 97 ASN A O 1
ATOM 712 N N . ILE A 1 98 ? -0.282 -5.418 3.438 1.00 84.56 98 ILE A N 1
ATOM 713 C CA . ILE A 1 98 ? -1.710 -5.359 3.149 1.00 84.56 98 ILE A CA 1
ATOM 714 C C . ILE A 1 98 ? -2.056 -6.675 2.459 1.00 84.56 98 ILE A C 1
ATOM 716 O O . ILE A 1 98 ? -1.570 -6.938 1.360 1.00 84.56 98 ILE A O 1
ATOM 720 N N . SER A 1 99 ? -2.825 -7.534 3.123 1.00 86.44 99 SER A N 1
ATOM 721 C CA . SER A 1 99 ? -3.082 -8.883 2.620 1.00 86.44 99 SER A CA 1
ATOM 722 C C . SER A 1 99 ? -4.222 -8.903 1.603 1.00 86.44 99 SER A C 1
ATOM 724 O O . SER A 1 99 ? -3.976 -9.275 0.461 1.00 86.44 99 SER A O 1
ATOM 726 N N . GLU A 1 100 ? -5.433 -8.470 1.958 1.00 89.19 100 GLU A N 1
ATOM 727 C CA . GLU A 1 100 ? -6.589 -8.602 1.064 1.00 89.19 100 GLU A CA 1
ATOM 728 C C . GLU A 1 100 ? -7.504 -7.370 1.071 1.00 89.19 100 GLU A C 1
ATOM 730 O O . GLU A 1 100 ? -8.069 -7.004 2.104 1.00 89.19 100 GLU A O 1
ATOM 735 N N . LEU A 1 101 ? -7.705 -6.756 -0.103 1.00 89.81 101 LEU A N 1
ATOM 736 C CA . LEU A 1 101 ? -8.707 -5.704 -0.315 1.00 89.81 101 LEU A CA 1
ATOM 737 C C . LEU A 1 101 ? -9.747 -6.154 -1.344 1.00 89.81 101 LEU A C 1
ATOM 739 O O . LEU A 1 101 ? -9.409 -6.430 -2.500 1.00 89.81 101 LEU A O 1
ATOM 743 N N . ARG A 1 102 ? -11.028 -6.135 -0.971 1.00 92.50 102 ARG A N 1
ATOM 744 C CA . ARG A 1 102 ? -12.149 -6.403 -1.884 1.00 92.50 102 ARG A CA 1
ATOM 745 C C . ARG A 1 102 ? -13.131 -5.245 -1.939 1.00 92.50 102 ARG A C 1
ATOM 747 O O . ARG A 1 102 ? -13.808 -4.989 -0.943 1.00 92.50 102 ARG A O 1
ATOM 754 N N . GLY A 1 103 ? -13.274 -4.624 -3.109 1.00 90.75 103 GLY A N 1
ATOM 755 C CA . GLY A 1 103 ? -14.195 -3.500 -3.292 1.00 90.75 103 GLY A CA 1
ATOM 756 C C . GLY A 1 103 ? -13.917 -2.350 -2.327 1.00 90.75 103 GLY A C 1
ATOM 757 O O . GLY A 1 103 ? -14.865 -1.747 -1.841 1.00 90.75 103 GLY A O 1
ATOM 758 N N . SER A 1 104 ? -12.653 -2.148 -1.957 1.00 91.94 104 SER A N 1
ATOM 759 C CA . SER A 1 104 ? -12.240 -1.179 -0.939 1.00 91.94 104 SER A CA 1
ATOM 760 C C . SER A 1 104 ? -11.357 -0.105 -1.565 1.00 91.94 104 SER A C 1
ATOM 762 O O . SER A 1 104 ? -10.687 -0.362 -2.567 1.00 91.94 104 SER A O 1
ATOM 764 N N . GLU A 1 105 ? -11.319 1.062 -0.935 1.00 89.62 105 GLU A N 1
ATOM 765 C CA . GLU A 1 105 ? -10.465 2.179 -1.335 1.00 89.62 105 GLU A CA 1
ATOM 766 C C . GLU A 1 105 ? -9.438 2.467 -0.239 1.00 89.62 105 GLU A C 1
ATOM 768 O O . GLU A 1 105 ? -9.758 2.489 0.954 1.00 89.62 105 GLU A O 1
ATOM 773 N N . VAL A 1 106 ? -8.178 2.653 -0.636 1.00 87.88 106 VAL A N 1
ATOM 774 C CA . VAL A 1 106 ? -7.098 3.006 0.287 1.00 87.88 106 VAL A CA 1
ATOM 775 C C . VAL A 1 106 ? -6.299 4.176 -0.263 1.00 87.88 106 VAL A C 1
ATOM 777 O O . VAL A 1 106 ? -5.578 4.036 -1.251 1.00 87.88 106 VAL A O 1
ATOM 780 N N . ASN A 1 107 ? -6.333 5.301 0.446 1.00 89.38 107 ASN A N 1
ATOM 781 C CA . ASN A 1 107 ? -5.545 6.481 0.113 1.00 89.38 107 ASN A CA 1
ATOM 782 C C . ASN A 1 107 ? -4.461 6.713 1.164 1.00 89.38 107 ASN A C 1
ATOM 784 O O . ASN A 1 107 ? -4.738 6.879 2.355 1.00 89.38 107 ASN A O 1
ATOM 788 N N . VAL A 1 108 ? -3.200 6.775 0.730 1.00 87.31 108 VAL A N 1
ATOM 789 C CA . VAL A 1 108 ? -2.073 7.057 1.624 1.00 87.31 108 VAL A CA 1
ATOM 790 C C . VAL A 1 108 ? -1.211 8.198 1.103 1.00 87.31 108 VAL A C 1
ATOM 792 O O . VAL A 1 108 ? -0.626 8.133 0.024 1.00 87.31 108 VAL A O 1
ATOM 795 N N . SER A 1 109 ? -1.043 9.256 1.895 1.00 89.00 109 SER A N 1
ATOM 796 C CA . SER A 1 109 ? -0.212 10.385 1.454 1.00 89.00 109 SER A CA 1
ATOM 797 C C . SER A 1 109 ? 1.284 10.056 1.498 1.00 89.00 109 SER A C 1
ATOM 799 O O . SER A 1 109 ? 2.017 10.339 0.550 1.00 89.00 109 SER A O 1
ATOM 801 N N . VAL A 1 110 ? 1.776 9.457 2.585 1.00 90.88 110 VAL A N 1
ATOM 802 C CA . VAL A 1 110 ? 3.199 9.112 2.713 1.00 90.88 110 VAL A CA 1
ATOM 803 C C . VAL A 1 110 ? 3.379 7.747 3.355 1.00 90.88 110 VAL A C 1
ATOM 805 O O . VAL A 1 110 ? 3.016 7.544 4.510 1.00 90.88 110 VAL A O 1
ATOM 808 N N . VAL A 1 111 ? 4.075 6.857 2.652 1.00 88.88 111 VAL A N 1
ATOM 809 C CA . VAL A 1 111 ? 4.555 5.579 3.179 1.00 88.88 111 VAL A CA 1
ATOM 810 C C . VAL A 1 111 ? 6.075 5.608 3.288 1.00 88.88 111 VAL A C 1
ATOM 812 O O . VAL A 1 111 ? 6.789 5.913 2.327 1.00 88.88 111 VAL A O 1
ATOM 815 N N . ARG A 1 112 ? 6.597 5.284 4.473 1.00 88.94 112 ARG A N 1
ATOM 816 C CA . ARG A 1 112 ? 8.029 5.072 4.703 1.00 88.94 112 ARG A CA 1
ATOM 817 C C . ARG A 1 112 ? 8.262 3.723 5.357 1.00 88.94 112 ARG A C 1
ATOM 819 O O . ARG A 1 112 ? 7.901 3.558 6.522 1.00 88.94 112 ARG A O 1
ATOM 826 N N . GLY A 1 113 ? 8.948 2.829 4.656 1.00 84.44 113 GLY A N 1
ATOM 827 C CA . GLY A 1 113 ? 9.385 1.572 5.244 1.00 84.44 113 GLY A CA 1
ATOM 828 C C . GLY A 1 113 ? 10.363 0.778 4.418 1.00 84.44 113 GLY A C 1
ATOM 829 O O . GLY A 1 113 ? 10.576 1.094 3.265 1.00 84.44 113 GLY A O 1
ATOM 830 N N . SER A 1 114 ? 11.008 -0.222 5.006 1.00 82.81 114 SER A N 1
ATOM 831 C CA . SER A 1 114 ? 12.009 -1.014 4.284 1.00 82.81 114 SER A CA 1
ATOM 832 C C . SER A 1 114 ? 11.351 -1.969 3.289 1.00 82.81 114 SER A C 1
ATOM 834 O O . SER A 1 114 ? 11.827 -2.084 2.162 1.00 82.81 114 SER A O 1
ATOM 836 N N . ALA A 1 115 ? 10.249 -2.609 3.687 1.00 84.56 115 ALA A N 1
ATOM 837 C CA . ALA A 1 115 ? 9.479 -3.526 2.855 1.00 84.56 115 ALA A CA 1
ATOM 838 C C . ALA A 1 115 ? 7.989 -3.175 2.886 1.00 84.56 115 ALA A C 1
ATOM 840 O O . ALA A 1 115 ? 7.421 -2.957 3.959 1.00 84.56 115 ALA A O 1
ATOM 841 N N . ILE A 1 116 ? 7.372 -3.134 1.708 1.00 84.62 116 ILE A N 1
ATOM 842 C CA . ILE A 1 116 ? 5.938 -2.908 1.527 1.00 84.62 116 ILE A CA 1
ATOM 843 C C . ILE A 1 116 ? 5.403 -4.042 0.662 1.00 84.62 116 ILE A C 1
ATOM 845 O O . ILE A 1 116 ? 5.860 -4.213 -0.466 1.00 84.62 116 ILE A O 1
ATOM 849 N N . ASN A 1 117 ? 4.450 -4.809 1.180 1.00 87.00 117 ASN A N 1
ATOM 850 C CA . ASN A 1 117 ? 3.838 -5.913 0.453 1.00 87.00 117 ASN A CA 1
ATOM 851 C C . ASN A 1 117 ? 2.329 -5.712 0.359 1.00 87.00 117 ASN A C 1
ATOM 853 O O . ASN A 1 117 ? 1.665 -5.471 1.366 1.00 87.00 117 ASN A O 1
ATOM 857 N N . ILE A 1 118 ? 1.805 -5.853 -0.850 1.00 84.50 118 ILE A N 1
ATOM 858 C CA . ILE A 1 118 ? 0.380 -5.908 -1.147 1.00 84.50 118 ILE A CA 1
ATOM 859 C C . ILE A 1 118 ? 0.135 -7.278 -1.774 1.00 84.50 118 ILE A C 1
ATOM 861 O O . ILE A 1 118 ? 0.706 -7.593 -2.822 1.00 84.50 118 ILE A O 1
ATOM 865 N N . SER A 1 119 ? -0.637 -8.132 -1.108 1.00 87.69 119 SER A N 1
ATOM 866 C CA . SER A 1 119 ? -0.843 -9.503 -1.580 1.00 87.69 119 SER A CA 1
ATOM 867 C C . SER A 1 119 ? -1.959 -9.569 -2.617 1.00 87.69 119 SER A C 1
ATOM 869 O O . SER A 1 119 ? -1.677 -9.947 -3.748 1.00 87.69 119 SER A O 1
ATOM 871 N N . GLU A 1 120 ? -3.185 -9.160 -2.290 1.00 90.06 120 GLU A N 1
ATOM 872 C CA . GLU A 1 120 ? -4.330 -9.352 -3.184 1.00 90.06 120 GLU A CA 1
ATOM 873 C C . GLU A 1 120 ? -5.289 -8.154 -3.197 1.00 90.06 120 GLU A C 1
ATOM 875 O O . GLU A 1 120 ? -5.857 -7.780 -2.168 1.00 90.06 120 GLU A O 1
ATOM 880 N N . LEU A 1 121 ? -5.519 -7.588 -4.387 1.00 90.19 121 LEU A N 1
ATOM 881 C CA . LEU A 1 121 ? -6.559 -6.585 -4.632 1.00 90.19 121 LEU A CA 1
ATOM 882 C C . LEU A 1 121 ? -7.590 -7.117 -5.632 1.00 90.19 121 LEU A C 1
ATOM 884 O O . LEU A 1 121 ? -7.239 -7.580 -6.722 1.00 90.19 121 LEU A O 1
ATOM 888 N N . ARG A 1 122 ? -8.876 -7.023 -5.281 1.00 92.69 122 ARG A N 1
ATOM 889 C CA . ARG A 1 122 ? -9.995 -7.363 -6.171 1.00 92.69 122 ARG A CA 1
ATOM 890 C C . ARG A 1 122 ? -11.021 -6.244 -6.234 1.00 92.69 122 ARG A C 1
ATOM 892 O O . ARG A 1 122 ? -11.718 -6.016 -5.244 1.00 92.69 122 ARG A O 1
ATOM 899 N N . GLY A 1 123 ? -11.176 -5.612 -7.396 1.00 91.38 123 GLY A N 1
ATOM 900 C CA . GLY A 1 123 ? -12.150 -4.526 -7.565 1.00 91.38 123 GLY A CA 1
ATOM 901 C C . GLY A 1 123 ? -11.902 -3.347 -6.622 1.00 91.38 123 GLY A C 1
ATOM 902 O O . GLY A 1 123 ? -12.849 -2.684 -6.223 1.00 91.38 123 GLY A O 1
ATOM 903 N N . SER A 1 124 ? -10.658 -3.182 -6.184 1.00 92.44 124 SER A N 1
ATOM 904 C CA . SER A 1 124 ? -10.219 -2.204 -5.187 1.00 92.44 124 SER A CA 1
ATOM 905 C C . SER A 1 124 ? -9.286 -1.179 -5.816 1.00 92.44 124 SER A C 1
ATOM 907 O O . SER A 1 124 ? -8.576 -1.510 -6.773 1.00 92.44 124 SER A O 1
ATOM 909 N N . GLU A 1 125 ? -9.242 0.004 -5.217 1.00 89.69 125 GLU A N 1
ATOM 910 C CA . GLU A 1 125 ? -8.389 1.119 -5.624 1.00 89.69 125 GLU A CA 1
ATOM 911 C C . GLU A 1 125 ? -7.387 1.454 -4.514 1.00 89.69 125 GLU A C 1
ATOM 913 O O . GLU A 1 125 ? -7.726 1.481 -3.326 1.00 89.69 125 GLU A O 1
ATOM 918 N N . VAL A 1 126 ? -6.130 1.682 -4.897 1.00 87.62 126 VAL A N 1
ATOM 919 C CA . VAL A 1 126 ? -5.078 2.117 -3.975 1.00 87.62 126 VAL A CA 1
ATOM 920 C C . VAL A 1 126 ? -4.338 3.309 -4.559 1.00 87.62 126 VAL A C 1
ATOM 922 O O . VAL A 1 126 ? -3.616 3.172 -5.547 1.00 87.62 126 VAL A O 1
ATOM 925 N N . ASN A 1 127 ? -4.423 4.452 -3.884 1.00 88.44 127 ASN A N 1
ATOM 926 C CA . ASN A 1 127 ? -3.694 5.657 -4.260 1.00 88.44 127 ASN A CA 1
ATOM 927 C C . ASN A 1 127 ? -2.628 5.989 -3.220 1.00 88.44 127 ASN A C 1
ATOM 929 O O . ASN A 1 127 ? -2.909 6.154 -2.030 1.00 88.44 127 ASN A O 1
ATOM 933 N N . VAL A 1 128 ? -1.380 6.144 -3.666 1.00 86.50 128 VAL A N 1
ATOM 934 C CA . VAL A 1 128 ? -0.274 6.533 -2.788 1.00 86.50 128 VAL A CA 1
ATOM 935 C C . VAL A 1 128 ? 0.506 7.706 -3.358 1.00 86.50 128 VAL A C 1
ATOM 937 O O . VAL A 1 128 ? 1.101 7.631 -4.428 1.00 86.50 128 VAL A O 1
ATOM 940 N N . ASN A 1 129 ? 0.591 8.812 -2.620 1.00 86.81 129 ASN A N 1
ATOM 941 C CA . ASN A 1 129 ? 1.298 9.982 -3.142 1.00 86.81 12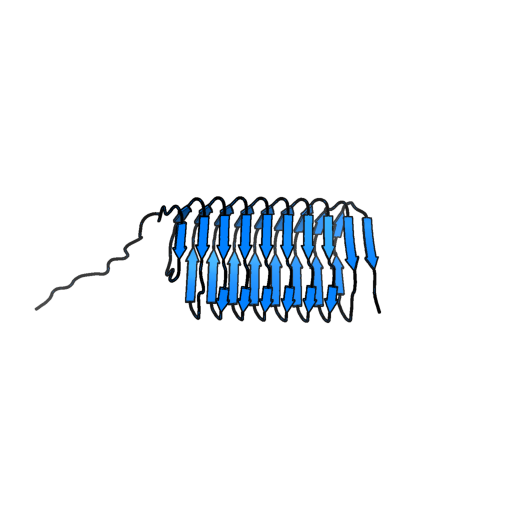9 ASN A CA 1
ATOM 942 C C . ASN A 1 129 ? 2.829 9.800 -3.083 1.00 86.81 129 ASN A C 1
ATOM 944 O O . ASN A 1 129 ? 3.537 10.025 -4.063 1.00 86.81 129 ASN A O 1
ATOM 948 N N . VAL A 1 130 ? 3.379 9.358 -1.949 1.00 89.62 130 VAL A N 1
ATOM 949 C CA . VAL A 1 130 ? 4.828 9.139 -1.822 1.00 89.62 130 VAL A CA 1
ATOM 950 C C . VAL A 1 130 ? 5.133 7.822 -1.132 1.00 89.62 130 VAL A C 1
ATOM 952 O O . VAL A 1 130 ? 4.814 7.643 0.042 1.00 89.62 130 VAL A O 1
ATOM 955 N N . VAL A 1 131 ? 5.884 6.961 -1.812 1.00 87.62 131 VAL A N 1
ATOM 956 C CA . VAL A 1 131 ? 6.478 5.754 -1.239 1.00 87.62 131 VAL A CA 1
ATOM 957 C C . VAL A 1 131 ? 7.991 5.908 -1.143 1.00 87.62 131 VAL A C 1
ATOM 959 O O . VAL A 1 131 ? 8.678 6.224 -2.118 1.00 87.62 131 VAL A O 1
ATOM 962 N N . ARG A 1 132 ? 8.537 5.661 0.048 1.00 87.25 132 ARG A N 1
ATOM 963 C CA . ARG A 1 132 ? 9.978 5.486 0.253 1.00 87.25 132 ARG A CA 1
ATOM 964 C C . ARG A 1 132 ? 10.245 4.148 0.914 1.00 87.25 132 ARG A C 1
ATOM 966 O O . ARG A 1 132 ? 9.889 3.977 2.080 1.00 87.25 132 ARG A O 1
ATOM 973 N N . GLY A 1 133 ? 10.930 3.260 0.203 1.00 80.88 133 GLY A N 1
ATOM 974 C CA . GLY A 1 133 ? 11.306 1.972 0.760 1.00 80.88 133 GLY A CA 1
ATOM 975 C C . GLY A 1 133 ? 12.243 1.148 -0.085 1.00 80.88 133 GLY A C 1
ATOM 976 O O . GLY A 1 133 ? 12.411 1.431 -1.257 1.00 80.88 133 GLY A O 1
ATOM 977 N N . SER A 1 134 ? 12.890 0.148 0.505 1.00 78.25 134 SER A N 1
ATOM 978 C CA . SER A 1 134 ? 13.863 -0.672 -0.221 1.00 78.25 134 SER A CA 1
ATOM 979 C C . SER A 1 134 ? 13.176 -1.615 -1.208 1.00 78.25 134 SER A C 1
ATOM 981 O O . SER A 1 134 ? 13.600 -1.679 -2.359 1.00 78.25 134 SER A O 1
ATOM 983 N N . ALA A 1 135 ? 12.101 -2.290 -0.800 1.00 82.94 135 ALA A N 1
ATOM 984 C CA . ALA A 1 135 ? 11.367 -3.228 -1.645 1.00 82.94 135 ALA A CA 1
ATOM 985 C C . ALA A 1 135 ? 9.854 -2.995 -1.580 1.00 82.94 135 ALA A C 1
ATOM 987 O O . ALA A 1 135 ? 9.294 -2.816 -0.495 1.00 82.94 135 ALA A O 1
ATOM 988 N N . ILE A 1 136 ? 9.207 -3.031 -2.743 1.00 83.81 136 ILE A N 1
ATOM 989 C CA . ILE A 1 136 ? 7.752 -2.971 -2.893 1.00 83.81 136 ILE A CA 1
ATOM 990 C C . ILE A 1 136 ? 7.322 -4.189 -3.704 1.00 83.81 136 ILE A C 1
ATOM 992 O O . ILE A 1 136 ? 7.791 -4.369 -4.826 1.00 83.81 136 ILE A O 1
ATOM 996 N N . ASN A 1 137 ? 6.436 -5.013 -3.154 1.00 86.69 137 ASN A N 1
ATOM 997 C CA . ASN A 1 137 ? 5.910 -6.186 -3.842 1.00 86.69 137 ASN A CA 1
ATOM 998 C C . ASN A 1 137 ? 4.390 -6.105 -3.936 1.00 86.69 137 ASN A C 1
ATOM 1000 O O . ASN A 1 137 ? 3.713 -5.899 -2.931 1.00 86.69 137 ASN A O 1
ATOM 1004 N N . ILE A 1 138 ? 3.870 -6.312 -5.138 1.00 84.94 138 ILE A N 1
ATOM 1005 C CA . ILE A 1 138 ? 2.448 -6.445 -5.432 1.00 84.94 138 ILE A CA 1
ATOM 1006 C C . ILE A 1 138 ? 2.265 -7.840 -6.027 1.00 84.94 138 ILE A C 1
ATOM 1008 O O . ILE A 1 138 ? 2.874 -8.166 -7.049 1.00 84.94 138 ILE A O 1
ATOM 1012 N N . SER A 1 139 ? 1.496 -8.701 -5.364 1.00 87.88 139 SER A N 1
ATOM 1013 C CA . SER A 1 139 ? 1.391 -10.102 -5.793 1.00 87.88 139 SER A CA 1
ATOM 1014 C C . SER A 1 139 ? 0.282 -10.279 -6.827 1.00 87.88 139 SER A C 1
ATOM 1016 O O . SER A 1 139 ? 0.575 -10.705 -7.938 1.00 87.88 139 SER A O 1
ATOM 1018 N N . GLU A 1 140 ? -0.955 -9.893 -6.521 1.00 89.75 140 GLU A N 1
ATOM 1019 C CA . GLU A 1 140 ? -2.096 -10.140 -7.404 1.00 89.75 140 GLU A CA 1
ATOM 1020 C C . GLU A 1 140 ? -3.074 -8.959 -7.446 1.00 89.75 140 GLU A C 1
ATOM 1022 O O . GLU A 1 140 ? -3.623 -8.558 -6.418 1.00 89.75 140 GLU A O 1
ATOM 1027 N N . LEU A 1 141 ? -3.336 -8.434 -8.648 1.00 89.94 141 LEU A N 1
ATOM 1028 C CA . LEU A 1 141 ? -4.404 -7.463 -8.907 1.00 89.94 141 LEU A CA 1
ATOM 1029 C C . LEU A 1 141 ? -5.433 -8.044 -9.883 1.00 89.94 141 LEU A C 1
ATOM 1031 O O . LEU A 1 141 ? -5.074 -8.562 -10.947 1.00 89.94 141 LEU A O 1
ATOM 1035 N N . ARG A 1 142 ? -6.723 -7.934 -9.546 1.00 91.69 142 ARG A N 1
ATOM 1036 C CA . ARG A 1 142 ? -7.837 -8.315 -10.427 1.00 91.69 142 ARG A CA 1
ATOM 1037 C C . ARG A 1 142 ? -8.892 -7.222 -10.501 1.00 91.69 142 ARG A C 1
ATOM 1039 O O . ARG A 1 142 ? -9.588 -6.989 -9.513 1.00 91.69 142 ARG A O 1
ATOM 1046 N N . GLY A 1 143 ? -9.081 -6.617 -11.674 1.00 90.75 143 GLY A N 1
ATOM 1047 C CA . GLY A 1 143 ? -10.071 -5.542 -11.835 1.00 90.75 143 GLY A CA 1
ATOM 1048 C C . GLY A 1 143 ? -9.794 -4.354 -10.913 1.00 90.75 143 GLY A C 1
ATOM 1049 O O . GLY A 1 143 ? -10.727 -3.735 -10.420 1.00 90.75 143 GLY A O 1
ATOM 1050 N N . SER A 1 144 ? -8.525 -4.146 -10.579 1.00 92.50 144 SER A N 1
ATOM 1051 C CA . SER A 1 144 ? -8.044 -3.225 -9.551 1.00 92.50 144 SER A CA 1
ATOM 1052 C C . SER A 1 144 ? -7.091 -2.198 -10.132 1.00 92.50 144 SER A C 1
ATOM 1054 O O . SER A 1 144 ? -6.350 -2.520 -11.065 1.00 92.50 144 SER A O 1
ATOM 1056 N N . GLU A 1 145 ? -7.062 -1.025 -9.509 1.00 89.06 145 GLU A N 1
ATOM 1057 C CA . GLU A 1 145 ? -6.210 0.097 -9.887 1.00 89.06 145 GLU A CA 1
ATOM 1058 C C . GLU A 1 145 ? -5.249 0.452 -8.747 1.00 89.06 145 GLU A C 1
ATOM 1060 O O . GLU A 1 145 ? -5.624 0.487 -7.571 1.00 89.06 145 GLU A O 1
ATOM 1065 N N . VAL A 1 146 ? -3.983 0.686 -9.095 1.00 86.88 146 VAL A N 1
ATOM 1066 C CA . VAL A 1 146 ? -2.958 1.165 -8.166 1.00 86.88 146 VAL A CA 1
ATOM 1067 C C . VAL A 1 146 ? -2.258 2.372 -8.770 1.00 86.88 146 VAL A C 1
ATOM 1069 O O . VAL A 1 146 ? -1.499 2.236 -9.729 1.00 86.88 146 VAL A O 1
ATOM 1072 N N . ASN A 1 147 ? -2.435 3.540 -8.158 1.00 87.56 147 ASN A N 1
ATOM 1073 C CA . ASN A 1 147 ? -1.769 4.767 -8.577 1.00 87.56 147 ASN A CA 1
ATOM 1074 C C . ASN A 1 147 ? -0.734 5.202 -7.547 1.00 87.56 147 ASN A C 1
ATOM 1076 O O . ASN A 1 147 ? -1.024 5.353 -6.358 1.00 87.56 147 ASN A O 1
ATOM 1080 N N . VAL A 1 148 ? 0.491 5.462 -8.004 1.00 86.44 148 VAL A N 1
ATOM 1081 C CA . V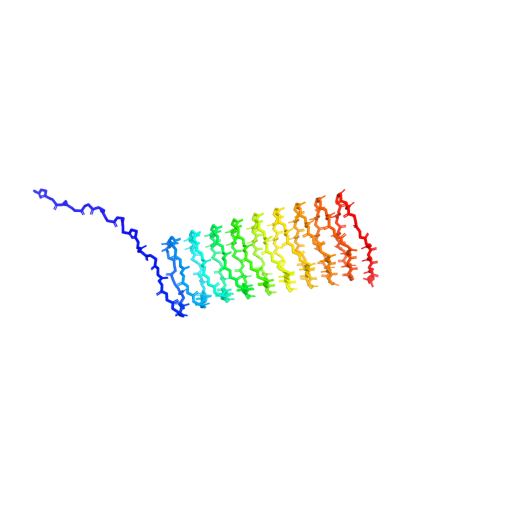AL A 1 148 ? 1.560 5.979 -7.151 1.00 86.44 148 VAL A CA 1
ATOM 1082 C C . VAL A 1 148 ? 2.217 7.205 -7.775 1.00 86.44 148 VAL A C 1
ATOM 1084 O O . VAL A 1 148 ? 2.766 7.142 -8.869 1.00 86.44 148 VAL A O 1
ATOM 1087 N N . ASN A 1 149 ? 2.237 8.345 -7.083 1.00 86.25 149 ASN A N 1
ATOM 1088 C CA . ASN A 1 149 ? 2.854 9.543 -7.666 1.00 86.25 149 ASN A CA 1
ATOM 1089 C C . ASN A 1 149 ? 4.382 9.466 -7.647 1.00 86.25 149 ASN A C 1
ATOM 1091 O O . ASN A 1 149 ? 5.024 9.679 -8.671 1.00 86.25 149 ASN A O 1
ATOM 1095 N N . VAL A 1 150 ? 4.989 9.164 -6.499 1.00 88.12 150 VAL A N 1
ATOM 1096 C CA . VAL A 1 150 ? 6.451 9.104 -6.380 1.00 88.12 150 VAL A CA 1
ATOM 1097 C C . VAL A 1 150 ? 6.880 7.857 -5.629 1.00 88.12 150 VAL A C 1
ATOM 1099 O O . VAL A 1 150 ? 6.554 7.690 -4.455 1.00 88.12 150 VAL A O 1
ATOM 1102 N N . VAL A 1 151 ? 7.728 7.046 -6.256 1.00 86.75 151 VAL A N 1
ATOM 1103 C CA . VAL A 1 151 ? 8.415 5.928 -5.605 1.00 86.75 151 VAL A CA 1
ATOM 1104 C C . VAL A 1 151 ? 9.911 6.185 -5.562 1.00 86.75 151 VAL A C 1
ATOM 1106 O O . VAL A 1 151 ? 10.546 6.499 -6.571 1.00 86.75 151 VAL A O 1
ATOM 1109 N N . ARG A 1 152 ? 10.503 6.007 -4.380 1.00 87.19 152 ARG A N 1
ATOM 1110 C CA . ARG A 1 152 ? 11.958 5.955 -4.209 1.00 87.19 152 ARG A CA 1
ATOM 1111 C C . ARG A 1 152 ? 12.350 4.695 -3.464 1.00 87.19 152 ARG A C 1
ATOM 1113 O O . ARG A 1 152 ? 11.933 4.518 -2.318 1.00 87.19 152 ARG A O 1
ATOM 1120 N N . GLY A 1 153 ? 13.188 3.874 -4.083 1.00 83.00 153 GLY A N 1
ATOM 1121 C CA . GLY A 1 153 ? 13.554 2.593 -3.508 1.00 83.00 153 GLY A CA 1
ATOM 1122 C C . GLY A 1 153 ? 14.640 1.829 -4.231 1.00 83.00 153 GLY A C 1
ATOM 1123 O O . GLY A 1 153 ? 15.358 2.393 -5.048 1.00 83.00 153 GLY A O 1
ATOM 1124 N N . SER A 1 154 ? 14.764 0.543 -3.908 1.00 80.44 154 SER A N 1
ATOM 1125 C CA . SER A 1 154 ? 15.683 -0.364 -4.601 1.00 80.44 154 SER A CA 1
ATOM 1126 C C . SER A 1 154 ? 14.939 -1.200 -5.640 1.00 80.44 154 SER A C 1
ATOM 1128 O O . SER A 1 154 ? 15.359 -1.226 -6.793 1.00 80.44 154 SER A O 1
ATOM 1130 N N . ALA A 1 155 ? 13.822 -1.833 -5.287 1.00 83.56 155 ALA A N 1
ATOM 1131 C CA . ALA A 1 155 ? 13.120 -2.726 -6.207 1.00 83.56 155 ALA A CA 1
ATOM 1132 C C . ALA A 1 155 ? 11.595 -2.637 -6.104 1.00 83.56 155 ALA A C 1
ATOM 1134 O O . ALA A 1 155 ? 11.046 -2.421 -5.019 1.00 83.56 155 ALA A O 1
ATOM 1135 N N . ILE A 1 156 ? 10.935 -2.859 -7.242 1.00 83.12 156 ILE A N 1
ATOM 1136 C CA . ILE A 1 156 ? 9.492 -3.086 -7.349 1.00 83.12 156 ILE A CA 1
ATOM 1137 C C . ILE A 1 156 ? 9.263 -4.410 -8.066 1.00 83.12 156 ILE A C 1
ATOM 1139 O O . ILE A 1 156 ? 9.809 -4.615 -9.148 1.00 83.12 156 ILE A O 1
ATOM 1143 N N . ASN A 1 157 ? 8.437 -5.279 -7.490 1.00 86.69 157 ASN A N 1
ATOM 1144 C CA . ASN A 1 157 ? 7.988 -6.504 -8.139 1.00 86.69 157 ASN A CA 1
ATOM 1145 C C . ASN A 1 157 ? 6.462 -6.527 -8.209 1.00 86.69 157 ASN A C 1
ATOM 1147 O O . ASN A 1 157 ? 5.793 -6.350 -7.193 1.00 86.69 157 ASN A O 1
ATOM 1151 N N . VAL A 1 158 ? 5.922 -6.773 -9.396 1.00 85.25 158 VAL A N 1
ATOM 1152 C CA . VAL A 1 158 ? 4.492 -6.952 -9.649 1.00 85.25 158 VAL A CA 1
ATOM 1153 C C . VAL A 1 158 ? 4.304 -8.313 -10.306 1.00 85.25 158 VAL A C 1
ATOM 1155 O O . VAL A 1 158 ? 4.887 -8.563 -11.358 1.00 85.25 158 VAL A O 1
ATOM 1158 N N . SER A 1 159 ? 3.551 -9.211 -9.673 1.00 86.50 159 SER A N 1
ATOM 1159 C CA . SER A 1 159 ? 3.608 -10.635 -10.038 1.00 86.50 159 SER A CA 1
ATOM 1160 C C . SER A 1 159 ? 2.499 -11.076 -10.993 1.00 86.50 159 SER A C 1
ATOM 1162 O O . SER A 1 159 ? 2.798 -11.807 -11.935 1.00 86.50 159 SER A O 1
ATOM 1164 N N . GLU A 1 160 ? 1.253 -10.654 -10.763 1.00 88.06 160 GLU A N 1
ATOM 1165 C CA . GLU A 1 160 ? 0.094 -11.020 -11.578 1.00 88.06 160 GLU A CA 1
ATOM 1166 C C . GLU A 1 160 ? -0.921 -9.874 -11.669 1.00 88.06 160 GLU A C 1
ATOM 1168 O O . GLU A 1 160 ? -1.387 -9.350 -10.656 1.00 88.06 160 GLU A O 1
ATOM 1173 N N . LEU A 1 161 ? -1.299 -9.511 -12.897 1.00 87.62 161 LEU A N 1
ATOM 1174 C CA . LEU A 1 161 ? -2.269 -8.455 -13.180 1.00 87.62 161 LEU A CA 1
ATOM 1175 C C . LEU A 1 161 ? -3.337 -8.963 -14.150 1.00 87.62 161 LEU A C 1
ATOM 1177 O O . LEU A 1 161 ? -3.023 -9.295 -15.298 1.00 87.62 161 LEU A O 1
ATOM 1181 N N . ARG A 1 162 ? -4.616 -8.936 -13.760 1.00 89.50 162 ARG A N 1
ATOM 1182 C CA . ARG A 1 162 ? -5.745 -9.314 -14.632 1.00 89.50 162 ARG A CA 1
ATOM 1183 C C . ARG A 1 162 ? -6.795 -8.210 -14.725 1.00 89.50 162 ARG A C 1
ATOM 1185 O O . ARG A 1 162 ? -7.518 -7.988 -13.755 1.00 89.50 162 ARG A O 1
ATOM 1192 N N . GLY A 1 163 ? -6.949 -7.590 -15.895 1.00 88.94 163 GLY A N 1
ATOM 1193 C CA . GLY A 1 163 ? -7.894 -6.478 -16.057 1.00 88.94 163 GLY A CA 1
ATOM 1194 C C . GLY A 1 163 ? -7.571 -5.317 -15.119 1.00 88.94 163 GLY A C 1
ATOM 1195 O O . GLY A 1 163 ? -8.486 -4.756 -14.530 1.00 88.94 163 GLY A O 1
ATOM 1196 N N . SER A 1 164 ? -6.285 -5.076 -14.867 1.00 91.25 164 SER A N 1
ATOM 1197 C CA . SER A 1 164 ? -5.808 -4.195 -13.803 1.00 91.25 164 SER A CA 1
ATOM 1198 C C . SER A 1 164 ? -4.848 -3.146 -14.325 1.00 91.25 164 SER A C 1
ATOM 1200 O O . SER A 1 164 ? -4.139 -3.381 -15.302 1.00 91.25 164 SER A O 1
ATOM 1202 N N . GLU A 1 165 ? -4.779 -2.026 -13.619 1.00 88.06 165 GLU A N 1
ATOM 1203 C CA . GLU A 1 165 ? -3.935 -0.894 -13.984 1.00 88.06 165 GLU A CA 1
ATOM 1204 C C . GLU A 1 165 ? -2.985 -0.542 -12.841 1.00 88.06 165 GLU A C 1
ATOM 1206 O O . GLU A 1 165 ? -3.370 -0.502 -11.669 1.00 88.06 165 GLU A O 1
ATOM 1211 N N . VAL A 1 166 ? -1.718 -0.310 -13.182 1.00 85.56 166 VAL A N 1
ATOM 1212 C CA . VAL A 1 166 ? -0.714 0.216 -12.255 1.00 85.56 166 VAL A CA 1
ATOM 1213 C C . VAL A 1 166 ? -0.060 1.436 -12.884 1.00 85.56 166 VAL A C 1
ATOM 1215 O O . VAL A 1 166 ? 0.715 1.305 -13.832 1.00 85.56 166 VAL A O 1
ATOM 1218 N N . ASN A 1 167 ? -0.318 2.616 -12.331 1.00 86.81 167 ASN A N 1
ATOM 1219 C CA . ASN A 1 167 ? 0.253 3.864 -12.824 1.00 86.81 167 ASN A CA 1
ATOM 1220 C C . ASN A 1 167 ? 1.260 4.427 -11.828 1.00 86.81 167 ASN A C 1
ATOM 1222 O O . ASN A 1 167 ? 0.977 4.567 -10.636 1.00 86.81 167 ASN A O 1
ATOM 1226 N N . VAL A 1 168 ? 2.440 4.802 -12.321 1.00 86.12 168 VAL A N 1
ATOM 1227 C CA . VAL A 1 168 ? 3.468 5.455 -11.516 1.00 86.12 168 VAL A CA 1
ATOM 1228 C C . VAL A 1 168 ? 4.013 6.704 -12.197 1.00 86.12 168 VAL A C 1
ATOM 1230 O O . VAL A 1 168 ? 4.600 6.636 -13.274 1.00 86.12 168 VAL A O 1
ATOM 1233 N N . SER A 1 169 ? 3.872 7.868 -11.559 1.00 87.50 169 SER A N 1
ATOM 1234 C CA . SER A 1 169 ? 4.293 9.132 -12.184 1.00 87.50 169 SER A CA 1
ATOM 1235 C C . SER A 1 169 ? 5.815 9.318 -12.179 1.00 87.50 169 SER A C 1
ATOM 1237 O O . SER A 1 169 ? 6.413 9.598 -13.216 1.00 87.50 169 SER A O 1
ATOM 1239 N N . GLU A 1 170 ? 6.475 9.151 -11.032 1.00 87.44 170 GLU A N 1
ATOM 1240 C CA . GLU A 1 170 ? 7.931 9.247 -10.911 1.00 87.44 170 GLU A CA 1
ATOM 1241 C C . GLU A 1 170 ? 8.500 8.043 -10.162 1.00 87.44 170 GLU A C 1
ATOM 1243 O O . GLU A 1 170 ? 8.190 7.796 -8.993 1.00 87.44 170 GLU A O 1
ATOM 1248 N N . LEU A 1 171 ? 9.419 7.340 -10.815 1.00 85.31 171 LEU A N 1
ATOM 1249 C CA . LEU A 1 171 ? 10.082 6.170 -10.279 1.00 85.31 171 LEU A CA 1
ATOM 1250 C C . LEU A 1 171 ? 11.589 6.374 -10.172 1.00 85.31 171 LEU A C 1
ATOM 1252 O O . LEU A 1 171 ? 12.268 6.668 -11.156 1.00 85.31 171 LEU A O 1
ATOM 1256 N N . ARG A 1 172 ? 12.130 6.173 -8.968 1.00 88.88 172 ARG A N 1
ATOM 1257 C CA . ARG A 1 172 ? 13.576 6.116 -8.724 1.00 88.88 172 ARG A CA 1
ATOM 1258 C C . ARG A 1 172 ? 13.935 4.813 -8.028 1.00 88.88 172 ARG A C 1
ATOM 1260 O O . ARG A 1 172 ? 13.852 4.739 -6.800 1.00 88.88 172 ARG A O 1
ATOM 1267 N N . VAL A 1 173 ? 14.306 3.803 -8.808 1.00 84.69 173 VAL A N 1
ATOM 1268 C CA . VAL A 1 173 ? 14.632 2.454 -8.317 1.00 84.69 173 VAL A CA 1
ATOM 1269 C C . VAL A 1 173 ? 15.825 1.857 -9.055 1.00 84.69 173 VAL A C 1
ATOM 1271 O O . VAL A 1 173 ? 16.275 2.407 -10.052 1.00 84.69 173 VAL A O 1
ATOM 1274 N N . SER A 1 174 ? 16.363 0.748 -8.549 1.00 85.62 174 SER A N 1
ATOM 1275 C CA . SER A 1 174 ? 17.386 -0.044 -9.245 1.00 85.62 174 SER A CA 1
ATOM 1276 C C . SER A 1 174 ? 16.812 -1.192 -10.078 1.00 85.62 174 SER A C 1
ATOM 1278 O O . SER A 1 174 ? 17.490 -1.652 -10.989 1.00 85.62 174 SER A O 1
ATOM 1280 N N . ALA A 1 175 ? 15.588 -1.647 -9.808 1.00 84.00 175 ALA A N 1
ATOM 1281 C CA . ALA A 1 175 ? 14.949 -2.686 -10.609 1.00 84.00 175 ALA A CA 1
ATOM 1282 C C . ALA A 1 175 ? 13.419 -2.600 -10.565 1.00 84.00 175 ALA A C 1
ATOM 1284 O O . ALA A 1 175 ? 12.836 -2.272 -9.526 1.00 84.00 175 ALA A O 1
ATOM 1285 N N . ILE A 1 176 ? 12.788 -2.956 -11.681 1.00 83.06 176 ILE A N 1
ATOM 1286 C CA . ILE A 1 176 ? 11.357 -3.235 -11.785 1.00 83.06 176 ILE A CA 1
ATOM 1287 C C . ILE A 1 176 ? 11.192 -4.595 -12.449 1.00 83.06 176 ILE A C 1
ATOM 1289 O O . ILE A 1 176 ? 11.690 -4.796 -13.557 1.00 83.06 176 ILE A O 1
ATOM 1293 N N . ASN A 1 177 ? 10.445 -5.490 -11.813 1.00 86.69 177 ASN A N 1
ATOM 1294 C CA . ASN A 1 177 ? 9.999 -6.729 -12.431 1.00 86.69 177 ASN A CA 1
ATOM 1295 C C . ASN A 1 177 ? 8.477 -6.749 -12.480 1.00 86.69 177 ASN A C 1
ATOM 1297 O O . ASN A 1 177 ? 7.821 -6.625 -11.449 1.00 86.69 177 ASN A O 1
ATOM 1301 N N . VAL A 1 178 ? 7.923 -6.925 -13.672 1.00 84.81 178 VAL A N 1
ATOM 1302 C CA . VAL A 1 178 ? 6.493 -7.157 -13.877 1.00 84.81 178 VAL A CA 1
ATOM 1303 C C . VAL A 1 178 ? 6.332 -8.497 -14.572 1.00 84.81 178 VAL A C 1
ATOM 1305 O O . VAL A 1 178 ? 6.965 -8.734 -15.600 1.00 84.81 178 VAL A O 1
ATOM 1308 N N . SER A 1 179 ? 5.483 -9.369 -14.045 1.00 86.00 179 SER A N 1
ATOM 1309 C CA . SER A 1 179 ? 5.124 -10.634 -14.684 1.00 86.00 179 SER A CA 1
ATOM 1310 C C . SER A 1 179 ? 3.612 -10.796 -14.846 1.00 86.00 179 SER A C 1
ATOM 1312 O O . SER A 1 179 ? 2.830 -10.111 -14.194 1.00 86.00 179 SER A O 1
ATOM 1314 N N . ALA A 1 180 ? 3.212 -11.698 -15.749 1.00 84.12 180 ALA A N 1
ATOM 1315 C CA . ALA A 1 180 ? 1.837 -12.172 -15.939 1.00 84.12 180 ALA A CA 1
ATOM 1316 C C . ALA A 1 180 ? 0.781 -11.053 -16.089 1.00 84.12 180 ALA A C 1
ATOM 1318 O O . ALA A 1 180 ? -0.126 -10.895 -15.271 1.00 84.12 180 ALA A O 1
ATOM 1319 N N . LEU A 1 181 ? 0.894 -10.297 -17.184 1.00 84.25 181 LEU A N 1
ATOM 1320 C CA . LEU A 1 181 ? -0.070 -9.278 -17.608 1.00 84.25 181 LEU A CA 1
ATOM 1321 C C . LEU A 1 181 ? -1.163 -9.884 -18.497 1.00 84.25 181 LEU A C 1
ATOM 1323 O O . LEU A 1 181 ? -0.880 -10.302 -19.618 1.00 84.25 181 LEU A O 1
ATOM 1327 N N . ARG A 1 182 ? -2.422 -9.864 -18.046 1.00 85.50 182 ARG A N 1
ATOM 1328 C CA . ARG A 1 182 ? -3.577 -10.295 -18.847 1.00 85.50 182 ARG A CA 1
ATOM 1329 C C . ARG A 1 182 ? -4.643 -9.207 -18.934 1.00 85.50 182 ARG A C 1
ATOM 1331 O O . ARG A 1 182 ? -5.435 -9.043 -18.008 1.00 85.50 182 ARG A O 1
ATOM 1338 N N . GLY A 1 183 ? -4.684 -8.506 -20.069 1.00 84.25 183 GLY A N 1
ATOM 1339 C CA . GLY A 1 183 ? -5.593 -7.369 -20.270 1.00 84.25 183 GLY A CA 1
ATOM 1340 C C . GLY A 1 183 ? -5.350 -6.257 -19.251 1.00 84.25 183 GLY A C 1
ATOM 1341 O O . GLY A 1 183 ? -6.304 -5.686 -18.743 1.00 84.25 183 GLY A O 1
ATOM 1342 N N . SER A 1 184 ? -4.085 -6.047 -18.894 1.00 88.38 184 SER A N 1
ATOM 1343 C CA . SER A 1 184 ? -3.655 -5.164 -17.814 1.00 88.38 184 SER A CA 1
ATOM 1344 C C . SER A 1 184 ? -2.589 -4.209 -18.318 1.00 88.38 184 SER A C 1
ATOM 1346 O O . SER A 1 184 ? -1.833 -4.558 -19.229 1.00 88.38 184 SER A O 1
ATOM 1348 N N . GLU A 1 185 ? -2.490 -3.050 -17.681 1.00 85.06 185 GLU A N 1
ATOM 1349 C CA . GLU A 1 185 ? -1.575 -1.984 -18.070 1.00 85.06 185 GLU A CA 1
ATOM 1350 C C . GLU A 1 185 ? -0.662 -1.589 -16.908 1.00 85.06 185 GLU A C 1
ATOM 1352 O O . GLU A 1 185 ? -1.068 -1.547 -15.746 1.00 85.06 185 GLU A O 1
ATOM 1357 N N . VAL A 1 186 ? 0.604 -1.313 -17.231 1.00 84.00 186 VAL A N 1
ATOM 1358 C CA . VAL A 1 186 ? 1.567 -0.727 -16.295 1.00 84.00 186 VAL A CA 1
ATOM 1359 C C . VAL A 1 186 ? 2.191 0.485 -16.962 1.00 84.00 186 VAL A C 1
ATOM 1361 O O . VAL A 1 186 ? 2.885 0.349 -17.971 1.00 84.00 186 VAL A O 1
ATOM 1364 N N . ASN A 1 187 ? 1.959 1.661 -16.391 1.00 85.56 187 ASN A N 1
ATOM 1365 C CA . ASN A 1 187 ? 2.454 2.926 -16.911 1.00 85.56 187 ASN A CA 1
ATOM 1366 C C . ASN A 1 187 ? 3.464 3.548 -15.944 1.00 85.56 187 ASN A C 1
ATOM 1368 O O . ASN A 1 187 ? 3.197 3.680 -14.751 1.00 85.56 187 ASN A O 1
ATOM 1372 N N . VAL A 1 188 ? 4.624 3.951 -16.465 1.00 85.31 188 VAL A N 1
ATOM 1373 C CA . VAL A 1 188 ? 5.625 4.717 -15.719 1.00 85.31 188 VAL A CA 1
ATOM 1374 C C . VAL A 1 188 ? 5.993 5.970 -16.509 1.00 85.31 188 VAL A C 1
ATOM 1376 O O . VAL A 1 188 ? 6.711 5.885 -17.505 1.00 85.31 188 VAL A O 1
ATOM 1379 N N . SER A 1 189 ? 5.547 7.140 -16.045 1.00 87.19 189 SER A N 1
ATOM 1380 C CA . SER A 1 189 ? 5.729 8.405 -16.777 1.00 87.19 189 SER A CA 1
ATOM 1381 C C . SER A 1 189 ? 7.177 8.902 -16.760 1.00 87.19 189 SER A C 1
ATOM 1383 O O . SER A 1 189 ? 7.659 9.472 -17.739 1.00 87.19 189 SER A O 1
ATOM 1385 N N . ALA A 1 190 ? 7.895 8.697 -15.654 1.00 86.19 190 ALA A N 1
ATOM 1386 C CA . ALA A 1 190 ? 9.298 9.070 -15.528 1.00 86.19 190 ALA A CA 1
ATOM 1387 C C . ALA A 1 190 ? 10.079 8.034 -14.717 1.00 86.19 190 ALA A C 1
ATOM 1389 O O . ALA A 1 190 ? 9.828 7.846 -13.529 1.00 86.19 190 ALA A O 1
ATOM 1390 N N . LEU A 1 191 ? 11.088 7.419 -15.338 1.00 84.69 191 LEU A N 1
ATOM 1391 C CA . LEU A 1 191 ? 11.995 6.469 -14.696 1.00 84.69 191 LEU A CA 1
ATOM 1392 C C . LEU A 1 191 ? 13.404 7.063 -14.570 1.00 84.69 191 LEU A C 1
ATOM 1394 O O . LEU A 1 191 ? 13.978 7.550 -15.545 1.00 84.69 191 LEU A O 1
ATOM 1398 N N . ARG A 1 192 ? 13.990 7.005 -13.370 1.00 83.62 192 ARG A N 1
ATOM 1399 C CA . ARG A 1 192 ? 15.404 7.325 -13.128 1.00 83.62 192 ARG A CA 1
ATOM 1400 C C . ARG A 1 192 ? 16.102 6.201 -12.376 1.00 83.62 192 ARG A C 1
ATOM 1402 O O . ARG A 1 192 ? 15.852 5.994 -11.190 1.00 83.62 192 ARG A O 1
ATOM 1409 N N . GLY A 1 193 ? 17.077 5.600 -13.050 1.00 70.25 193 GLY A N 1
ATOM 1410 C CA . GLY A 1 193 ? 17.822 4.458 -12.539 1.00 70.25 193 GLY A CA 1
ATOM 1411 C C . GLY A 1 193 ? 17.089 3.140 -12.779 1.00 70.25 193 GLY A C 1
ATOM 1412 O O . GLY A 1 193 ? 15.866 3.110 -12.907 1.00 70.25 193 GLY A O 1
ATOM 1413 N N . GLY A 1 194 ? 17.884 2.073 -12.826 1.00 72.25 194 GLY A N 1
ATOM 1414 C CA . GLY A 1 194 ? 17.430 0.693 -12.755 1.00 72.25 194 GLY A CA 1
ATOM 1415 C C . GLY A 1 194 ? 17.110 -0.004 -14.071 1.00 72.25 194 GLY A C 1
ATOM 1416 O O . GLY A 1 194 ? 16.973 0.619 -15.120 1.00 72.25 194 GLY A O 1
ATOM 1417 N N . GLU A 1 195 ? 17.022 -1.327 -13.981 1.00 77.12 195 GLU A N 1
ATOM 1418 C CA . GLU A 1 195 ? 16.619 -2.220 -15.067 1.00 77.12 195 GLU A CA 1
ATOM 1419 C C . GLU A 1 195 ? 15.112 -2.491 -14.997 1.00 77.12 195 GLU A C 1
ATOM 1421 O O . GLU A 1 195 ? 14.543 -2.617 -13.910 1.00 77.12 195 GLU A O 1
ATOM 1426 N N . VAL A 1 196 ? 14.458 -2.587 -16.156 1.00 79.12 196 VAL A N 1
ATOM 1427 C CA . VAL A 1 196 ? 13.030 -2.910 -16.257 1.00 79.12 196 VAL A CA 1
ATOM 1428 C C . VAL A 1 196 ? 12.881 -4.234 -16.987 1.00 79.12 196 VAL A C 1
ATOM 1430 O O . VAL A 1 196 ? 13.246 -4.338 -18.156 1.00 79.12 196 VAL A O 1
ATOM 1433 N N . SER A 1 197 ? 12.317 -5.225 -16.303 1.00 82.56 197 SER A N 1
ATOM 1434 C CA . SER A 1 197 ? 11.988 -6.531 -16.868 1.00 82.56 197 SER A CA 1
ATOM 1435 C C . SER A 1 197 ? 10.477 -6.724 -16.859 1.00 82.56 197 SER A C 1
ATOM 1437 O O . SER A 1 197 ? 9.849 -6.724 -15.802 1.00 82.56 197 SER A O 1
ATOM 1439 N N . ILE A 1 198 ? 9.889 -6.903 -18.042 1.00 77.44 198 ILE A N 1
ATOM 1440 C CA . ILE A 1 198 ? 8.458 -7.172 -18.205 1.00 77.44 198 ILE A CA 1
ATOM 1441 C C . ILE A 1 198 ? 8.302 -8.530 -18.882 1.00 77.44 198 ILE A C 1
ATOM 1443 O O . ILE A 1 198 ? 8.771 -8.738 -19.998 1.00 77.44 198 ILE A O 1
ATOM 1447 N N . SER A 1 199 ? 7.635 -9.451 -18.194 1.00 76.94 199 SER A N 1
ATOM 1448 C CA . SER A 1 199 ? 7.335 -10.801 -18.666 1.00 76.94 199 SER A CA 1
ATOM 1449 C C . SER A 1 199 ? 5.835 -10.926 -18.910 1.00 76.94 199 SER A C 1
ATOM 1451 O O . SER A 1 199 ? 5.045 -11.025 -17.972 1.00 76.94 199 SER A O 1
ATOM 1453 N N . ILE A 1 200 ? 5.429 -10.926 -20.177 1.00 69.81 200 ILE A N 1
ATOM 1454 C CA . ILE A 1 200 ? 4.026 -11.106 -20.560 1.00 69.81 200 ILE A CA 1
ATOM 1455 C C . ILE A 1 200 ? 3.777 -12.607 -20.731 1.00 69.81 200 ILE A C 1
ATOM 1457 O O . ILE A 1 200 ? 4.364 -13.235 -21.611 1.00 69.81 200 ILE A O 1
ATOM 1461 N N . LEU A 1 201 ? 2.926 -13.185 -19.880 1.00 60.16 201 LEU A N 1
ATOM 1462 C CA . LEU A 1 201 ? 2.339 -14.501 -20.129 1.00 60.16 201 LEU A CA 1
ATOM 1463 C C . LEU A 1 201 ? 0.993 -14.259 -20.823 1.00 60.16 201 LEU A C 1
ATOM 1465 O O . LEU A 1 201 ? 0.070 -13.755 -20.185 1.00 60.16 201 LEU A O 1
ATOM 1469 N N . CYS A 1 202 ? 0.923 -14.552 -22.124 1.00 51.25 202 CYS A N 1
ATOM 1470 C CA . CYS A 1 202 ? -0.314 -14.499 -22.907 1.00 51.25 202 CYS A CA 1
ATOM 1471 C C . CYS A 1 202 ? -1.275 -15.630 -22.516 1.00 51.25 202 CYS A C 1
ATOM 1473 O O . CYS A 1 202 ? -0.795 -16.781 -22.390 1.00 51.25 202 CYS A O 1
#

Foldseek 3Di:
DDDDDDDDPDQDDEDEDQEDACAAADDHAHYEHQEAEDEEDECEEHEYAEDDHQEYEYAEYYNYEYEYAEYDHQEYEYAEYYNYEYEYAEYDHAEYEYEEYHCYEYEYAEYEYAEYEYEEYAVYEYEYAEYEYAEYEYAEYAVYEYEYEEYAYAEYEYHAYAVYEYEYAEYEYAEYEYEHDHVYYYYYNYYDHHDYHYYYDD

Sequence (202 aa):
MHRGLTQSTSSLPAVCCVHSNVSNMADSNYIRGSAINISELRGSEVNVSELRGSEVNVSELRGSEVNVNVVRGSAINVSELRGSEVNVSVVRGSAINISELRGSEVNVSVVRGSAINISELRGSEVNVNVVRGSAINISELRGSEVNVNVVRGSAINVSELRGSEVNVSELRVSAINVSALRGSEVNVSALRGGEVSISILC

Radius of gyration: 19.02 Å; chains: 1; bounding box: 56×41×59 Å

pLDDT: mean 79.01, std 15.91, range [28.27, 92.69]

Organism: Pomacea canaliculata (NCBI:txid400727)

Secondary structure (DSSP, 8-state):
--------------EE-SEEE-S--S-EEEEE-SEEEE--EES-EEEEEEEE-SEEEEEEEES-EEEEEEEE-SEEEEEEEES-EEEEEEEE-SEEEEEEEES-EEEEEEEE-SEEEEEEEES-EEEEEEEEEEEEEEEEEES-EEEEEEEEEEEEEEEEEES-EEEEEEEE-SEEEEE-EES-EEEEEEEESSEEEEE---